Protein AF-0000000066606737 (afdb_homodimer)

Sequence (286 aa):
MADPVAGIAGSAAKSVRPFRSSEAYVEAMKEDLAEWLNALYGLGLPGGGDGFLTGLATGTTLCQHANAVTEAARALAAARPARGVAFQAHSVVPGSFMARDNVATFIGWCRVELGVPEVLMFETEDLVLRKNEKSVVLCLLEVMADPVAGIAGSAAKSVRPFRSSEAYVEAMKEDLAEWLNALYGLGLPGGGDGFLTGLATGTTLCQHANAVTEAARALAAARPARGVAFQAHSVVPGSFMARDNVATFIGWCRVELGVPEVLMFETEDLVLRKNEKSVVLCLLEV

InterPro domains:
  IPR001715 Calponin homology domain [PF00307] (28-141)
  IPR001715 Calponin homology domain [PS50021] (27-143)
  IPR001715 Calponin homology domain [SM00033] (29-143)
  IPR036872 CH domain superfamily [G3DSA:1.10.418.10] (16-143)
  IPR036872 CH domain superfamily [SSF47576] (21-142)

pLDDT: mean 86.58, std 19.39, range [24.89, 98.81]

Secondary structure (DSSP, 8-state):
---TTHHHHHHHTTSS----SHHHHHHHHHHHHHHHHHHHH-----SSTTHHHHHHTTSHHHHHHHHHHHHHHHHHHHTS---------SSPPTTSHHHHHHHHHHHHHIIIII---GGG---HHHHHS-S-HHHHHHHHHH-/---THHHHHHHHHHSS----SHHHHHHHHHHHHHHHHHHHH-----SSTTHHHHHHTTSHHHHHHHHHHHHHHHHHHHTS---------SSPPTTSHHHHHHHHHHHHHIIIII---GGG---HHHHHS-S-HHHHHHHHHH-

Radius of gyration: 27.84 Å; Cα contacts (8 Å, |Δi|>4): 358; chains: 2; bounding box: 32×72×77 Å

Solvent-accessible surface area (backbone atoms only — not comparable to full-atom values): 15603 Å² total; per-residue (Å²): 131,84,72,67,70,70,58,53,64,54,50,66,64,48,66,58,55,71,65,70,55,77,62,53,45,49,44,52,50,40,29,52,50,20,51,52,50,24,70,74,65,68,68,75,46,40,33,54,82,67,42,36,48,59,63,43,27,28,10,40,62,50,34,50,49,48,33,50,52,16,51,52,39,46,56,57,46,70,64,35,28,85,60,62,70,89,70,67,81,67,93,56,46,67,82,33,71,63,3,51,49,21,36,47,48,36,46,50,40,39,47,70,40,53,55,53,56,74,92,41,53,59,56,65,55,21,49,67,68,56,73,34,56,60,38,45,52,52,31,58,70,71,100,129,84,69,69,68,66,56,55,63,52,55,64,60,53,70,58,54,69,66,64,56,78,58,51,44,48,45,52,51,41,30,51,50,21,52,51,49,25,70,74,64,66,68,74,46,40,34,52,84,67,44,35,50,60,62,41,27,26,9,40,62,52,36,50,48,48,32,51,53,16,51,51,39,46,56,56,46,69,64,35,29,84,60,61,69,88,72,66,79,67,93,56,46,67,82,33,71,63,3,51,48,20,36,47,47,36,49,49,41,39,47,70,39,53,54,53,56,74,91,40,54,58,54,65,55,21,48,67,69,55,73,34,56,62,37,47,53,51,32,56,71,69,100

Nearest PDB structures (foldseek):
  6nf1-assembly1_A  TM=9.476E-01  e=1.010E+00  Homo sapiens
  3ky9-assembly1_A  TM=9.331E-01  e=2.340E+00  Homo sapiens
  6nf1-assembly1_A  TM=9.475E-01  e=9.324E-01  Homo sapiens
  3ky9-assembly1_A  TM=9.329E-01  e=2.186E+00  Homo sapiens

Structure (mmCIF, N/CA/C/O backbone):
data_AF-0000000066606737-model_v1
#
loop_
_entity.id
_entity.type
_entity.pdbx_description
1 polymer 'Growth arrest specific 2 like 1'
#
loop_
_atom_site.group_PDB
_atom_site.id
_atom_site.type_symbol
_atom_site.label_atom_id
_atom_site.label_alt_id
_atom_site.label_comp_id
_atom_site.label_asym_id
_atom_site.label_entity_id
_atom_site.label_seq_id
_atom_site.pdbx_PDB_ins_code
_atom_site.Cartn_x
_atom_site.Cartn_y
_atom_site.Cartn_z
_atom_site.occupancy
_atom_site.B_iso_or_equiv
_atom_site.auth_seq_id
_atom_site.auth_comp_id
_atom_site.auth_asym_id
_atom_site.auth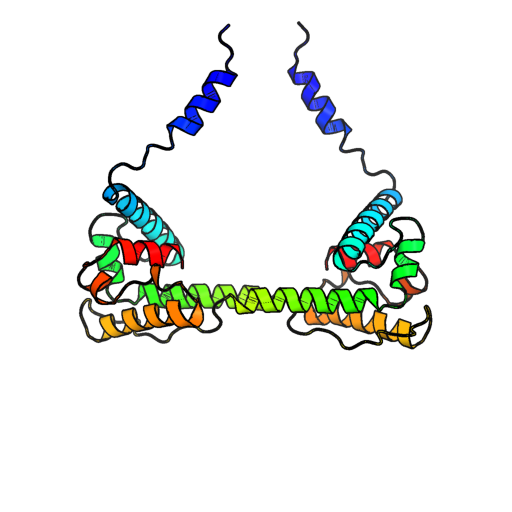_atom_id
_atom_site.pdbx_PDB_model_num
ATOM 1 N N . MET A 1 1 ? 8.984 -27.016 45.094 1 24.89 1 MET A N 1
ATOM 2 C CA . MET A 1 1 ? 8.008 -26.797 44.031 1 24.89 1 MET A CA 1
ATOM 3 C C . MET A 1 1 ? 8.68 -26.266 42.781 1 24.89 1 MET A C 1
ATOM 5 O O . MET A 1 1 ? 9.375 -25.25 42.812 1 24.89 1 MET A O 1
ATOM 9 N N . ALA A 1 2 ? 8.961 -27.219 41.781 1 39.66 2 ALA A N 1
ATOM 10 C CA . ALA A 1 2 ? 9.773 -27.047 40.562 1 39.66 2 ALA A CA 1
ATOM 11 C C . ALA A 1 2 ? 9.32 -25.844 39.75 1 39.66 2 ALA A C 1
ATOM 13 O O . ALA A 1 2 ? 8.141 -25.484 39.781 1 39.66 2 ALA A O 1
ATOM 14 N N . ASP A 1 3 ? 10.219 -24.812 39.625 1 37.84 3 ASP A N 1
ATOM 15 C CA . ASP A 1 3 ? 10.023 -23.531 38.969 1 37.84 3 ASP A CA 1
ATOM 16 C C . ASP A 1 3 ? 9.367 -23.719 37.594 1 37.84 3 ASP A C 1
ATOM 18 O O . ASP A 1 3 ? 9.883 -24.453 36.75 1 37.84 3 ASP A O 1
ATOM 22 N N . PRO A 1 4 ? 7.957 -23.453 37.375 1 38.78 4 PRO A N 1
ATOM 23 C CA . PRO A 1 4 ? 7.109 -23.688 36.219 1 38.78 4 PRO A CA 1
ATOM 24 C C . PRO A 1 4 ? 7.617 -22.984 34.969 1 38.78 4 PRO A C 1
ATOM 26 O O . PRO A 1 4 ? 7.164 -23.281 33.844 1 38.78 4 PRO A O 1
ATOM 29 N N . VAL A 1 5 ? 8.273 -21.797 35.156 1 43.41 5 VAL A N 1
ATOM 30 C CA . VAL A 1 5 ? 8.672 -21.016 34 1 43.41 5 VAL A CA 1
ATOM 31 C C . VAL A 1 5 ? 9.641 -21.812 33.125 1 43.41 5 VAL A C 1
ATOM 33 O O . VAL A 1 5 ? 9.797 -21.547 31.938 1 43.41 5 VAL A O 1
ATOM 36 N N . ALA A 1 6 ? 10.516 -22.703 33.719 1 43.66 6 ALA A N 1
ATOM 37 C CA . ALA A 1 6 ? 11.492 -23.484 32.969 1 43.66 6 ALA A CA 1
ATOM 38 C C . ALA A 1 6 ? 10.797 -24.375 31.938 1 43.66 6 ALA A C 1
ATOM 40 O O . ALA A 1 6 ? 11.414 -24.828 30.969 1 43.66 6 ALA A O 1
ATOM 41 N N . GLY A 1 7 ? 9.492 -24.609 32.219 1 32.31 7 GLY A N 1
ATOM 42 C CA . GLY A 1 7 ? 8.805 -25.578 31.375 1 32.31 7 GLY A CA 1
ATOM 43 C C . GLY A 1 7 ? 8.344 -25 30.062 1 32.31 7 GLY A C 1
ATOM 44 O O . GLY A 1 7 ? 8.008 -25.75 29.141 1 32.31 7 GLY A O 1
ATOM 45 N N . ILE A 1 8 ? 8 -23.625 30.047 1 38.62 8 ILE A N 1
ATOM 46 C CA . ILE A 1 8 ? 7.383 -23.078 28.844 1 38.62 8 ILE A CA 1
ATOM 47 C C . ILE A 1 8 ? 8.445 -22.844 27.781 1 38.62 8 ILE A C 1
ATOM 49 O O . ILE A 1 8 ? 8.18 -22.984 26.578 1 38.62 8 ILE A O 1
ATOM 53 N N . ALA A 1 9 ? 9.711 -22.312 28.188 1 37.81 9 ALA A N 1
ATOM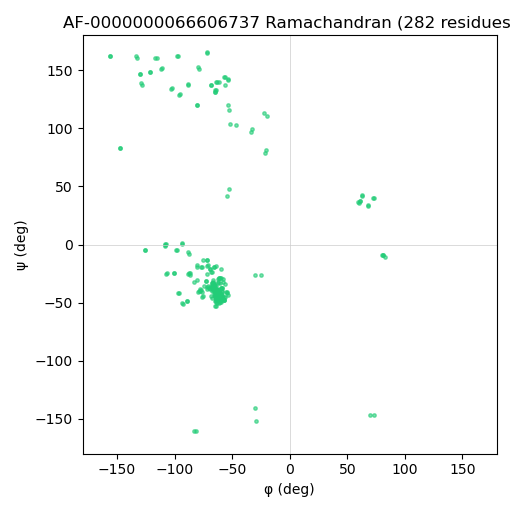 54 C CA . ALA A 1 9 ? 10.742 -22.094 27.172 1 37.81 9 ALA A CA 1
ATOM 55 C C . ALA A 1 9 ? 11.039 -23.391 26.406 1 37.81 9 ALA A C 1
ATOM 57 O O . ALA A 1 9 ? 11.555 -23.344 25.281 1 37.81 9 ALA A O 1
ATOM 58 N N . GLY A 1 10 ? 10.922 -24.484 27.172 1 33.16 10 GLY A N 1
ATOM 59 C CA . GLY A 1 10 ? 11.266 -25.734 26.531 1 33.16 10 GLY A CA 1
ATOM 60 C C . GLY A 1 10 ? 10.305 -26.109 25.406 1 33.16 10 GLY A C 1
ATOM 61 O O . GLY A 1 10 ? 10.625 -26.953 24.578 1 33.16 10 GLY A O 1
ATOM 62 N N . SER A 1 11 ? 8.922 -25.672 25.609 1 34.22 11 SER A N 1
ATOM 63 C CA . SER A 1 11 ? 7.941 -26.125 24.641 1 34.22 11 SER A CA 1
ATOM 64 C C . SER A 1 11 ? 8.047 -25.344 23.328 1 34.22 11 SER A C 1
ATOM 66 O O . SER A 1 11 ? 7.645 -25.828 22.281 1 34.22 11 SER A O 1
ATOM 68 N N . ALA A 1 12 ? 8.266 -23.984 23.484 1 38.78 12 ALA A N 1
ATOM 69 C CA . ALA A 1 12 ? 8.336 -23.266 22.219 1 38.78 12 ALA A CA 1
ATOM 70 C C . ALA A 1 12 ? 9.477 -23.781 21.344 1 38.78 12 ALA A C 1
ATOM 72 O O . ALA A 1 12 ? 9.391 -23.719 20.125 1 38.78 12 ALA A O 1
ATOM 73 N N . ALA A 1 13 ? 10.648 -23.953 22.047 1 38.94 13 ALA A N 1
ATOM 74 C CA . ALA A 1 13 ? 11.812 -24.422 21.297 1 38.94 13 ALA A CA 1
ATOM 75 C C . ALA A 1 13 ? 11.555 -25.797 20.688 1 38.94 13 ALA A C 1
ATOM 77 O O . ALA A 1 13 ? 12.289 -26.25 19.812 1 38.94 13 ALA A O 1
ATOM 78 N N . LYS A 1 14 ? 10.672 -26.5 21.453 1 36.88 14 LYS A N 1
ATOM 79 C CA . LYS A 1 14 ? 10.578 -27.891 21.031 1 36.88 14 LYS A CA 1
ATOM 80 C C . LYS A 1 14 ? 9.938 -28.016 19.656 1 36.88 14 LYS A C 1
ATOM 82 O O . LYS A 1 14 ? 10.164 -28.984 18.938 1 36.88 14 LYS A O 1
ATOM 87 N N . SER A 1 15 ? 8.75 -27.172 19.578 1 38.06 15 SER A N 1
ATOM 88 C CA . SER A 1 15 ? 7.965 -27.688 18.469 1 38.06 15 SER A CA 1
ATOM 89 C C . SER A 1 15 ? 8.57 -27.297 17.125 1 38.06 15 SER A C 1
ATOM 91 O O . SER A 1 15 ? 7.883 -27.266 16.109 1 38.06 15 SER A O 1
ATOM 93 N N . VAL A 1 16 ? 9.547 -26.297 17.219 1 42.47 16 VAL A N 1
ATOM 94 C CA . VAL A 1 16 ? 10.172 -26.203 15.898 1 42.47 16 VAL A CA 1
ATOM 95 C C . VAL A 1 16 ? 10.648 -27.578 15.453 1 42.47 16 VAL A C 1
ATOM 97 O O . VAL A 1 16 ? 11.656 -28.094 15.953 1 42.47 16 VAL A O 1
ATOM 100 N N . ARG A 1 17 ? 9.828 -28.656 15.547 1 39.97 17 ARG A N 1
ATOM 101 C CA . ARG A 1 17 ? 10.352 -29.859 14.922 1 39.97 17 ARG A CA 1
ATOM 102 C C . ARG A 1 17 ? 11.203 -29.516 13.703 1 39.97 17 ARG A C 1
ATOM 104 O O . ARG A 1 17 ? 10.82 -28.688 12.883 1 39.97 17 ARG A O 1
ATOM 111 N N . PRO A 1 18 ? 12.562 -29.484 13.781 1 47.41 18 PRO A N 1
ATOM 112 C CA . PRO A 1 18 ? 13.352 -29.469 12.547 1 47.41 18 PRO A CA 1
ATOM 113 C C . PRO A 1 18 ? 12.578 -30.016 11.344 1 47.41 18 PRO A C 1
ATOM 115 O O . PRO A 1 18 ? 11.945 -31.062 11.445 1 47.41 18 PRO A O 1
ATOM 118 N N . PHE A 1 19 ? 11.719 -29.234 10.766 1 50.12 19 PHE A N 1
ATOM 119 C CA . PHE A 1 19 ? 11.195 -29.922 9.586 1 50.12 19 PHE A CA 1
ATOM 120 C C . PHE A 1 19 ? 12.156 -31 9.117 1 50.12 19 PHE A C 1
ATOM 122 O O . PHE A 1 19 ? 13.375 -30.781 9.07 1 50.12 19 PHE A O 1
ATOM 129 N N . ARG A 1 20 ? 11.797 -32.344 9.211 1 59.78 20 ARG A N 1
ATOM 130 C CA . ARG A 1 20 ? 12.57 -33.438 8.633 1 59.78 20 ARG A CA 1
ATOM 131 C C . ARG A 1 20 ? 13.297 -32.969 7.371 1 59.78 20 ARG A C 1
ATOM 133 O O . ARG A 1 20 ? 13.281 -31.797 7.027 1 59.78 20 ARG A O 1
ATOM 140 N N . SER A 1 21 ? 13.367 -33.938 6.191 1 75.44 21 SER A N 1
ATOM 141 C CA . SER A 1 21 ? 14.039 -33.844 4.902 1 75.44 21 SER A CA 1
ATOM 142 C C . SER A 1 21 ? 13.492 -32.656 4.098 1 75.44 21 SER A C 1
ATOM 144 O O . SER A 1 21 ? 12.414 -32.156 4.395 1 75.44 21 SER A O 1
ATOM 146 N N . SER A 1 22 ? 14.328 -31.953 3.439 1 78.81 22 SER A N 1
ATOM 147 C CA . SER A 1 22 ? 13.93 -30.938 2.457 1 78.81 22 SER A CA 1
ATOM 148 C C . SER A 1 22 ? 12.609 -31.312 1.792 1 78.81 22 SER A C 1
ATOM 150 O O . SER A 1 22 ? 11.766 -30.438 1.551 1 78.81 22 SER A O 1
ATOM 152 N N . GLU A 1 23 ? 12.391 -32.562 1.78 1 84.12 23 GLU A N 1
ATOM 153 C CA . GLU A 1 23 ? 11.18 -33.031 1.127 1 84.12 23 GLU A CA 1
ATOM 154 C C . GLU A 1 23 ? 9.953 -32.844 2.014 1 84.12 23 GLU A C 1
ATOM 156 O O . GLU A 1 23 ? 8.891 -32.438 1.531 1 84.12 23 GLU A O 1
ATOM 161 N N . ALA A 1 24 ? 10.109 -33.094 3.205 1 88 24 ALA A N 1
ATOM 162 C CA . ALA A 1 24 ? 9 -32.906 4.141 1 88 24 ALA A CA 1
ATOM 163 C C . ALA A 1 24 ? 8.609 -31.422 4.242 1 88 24 ALA A C 1
ATOM 165 O O . ALA A 1 24 ? 7.43 -31.094 4.359 1 88 24 ALA A O 1
ATOM 166 N N . TYR A 1 25 ? 9.57 -30.672 4.168 1 88.06 25 TYR A N 1
ATOM 167 C CA . TYR A 1 25 ? 9.352 -29.219 4.223 1 88.06 25 TYR A CA 1
ATOM 168 C C . TYR A 1 25 ? 8.539 -28.75 3.02 1 88.06 25 TYR A C 1
ATOM 170 O O . TYR A 1 25 ? 7.555 -28.031 3.176 1 88.06 25 TYR A O 1
ATOM 178 N N . VAL A 1 26 ? 8.906 -29.203 1.89 1 92.25 26 VAL A N 1
ATOM 179 C CA . VAL A 1 26 ? 8.219 -28.812 0.664 1 92.25 26 VAL A CA 1
ATOM 180 C C . VAL A 1 26 ? 6.785 -29.344 0.69 1 92.25 26 VAL A C 1
ATOM 182 O O . VAL A 1 26 ? 5.852 -28.656 0.293 1 92.25 26 VAL A O 1
ATOM 185 N N . GLU A 1 27 ? 6.637 -30.562 1.214 1 93.38 27 GLU A N 1
ATOM 186 C CA . GLU A 1 27 ? 5.309 -31.156 1.314 1 93.38 27 GLU A CA 1
ATOM 187 C C . GLU A 1 27 ? 4.398 -30.328 2.209 1 93.38 27 GLU A C 1
ATOM 189 O O . GLU A 1 27 ? 3.227 -30.109 1.885 1 93.38 27 GLU A O 1
ATOM 194 N N . ALA A 1 28 ? 4.918 -29.859 3.268 1 93 28 ALA A N 1
ATOM 195 C CA . ALA A 1 28 ? 4.148 -29.016 4.18 1 93 28 ALA A CA 1
ATOM 196 C C . ALA A 1 28 ? 3.768 -27.703 3.516 1 93 28 ALA A C 1
ATOM 198 O O . ALA A 1 28 ? 2.654 -27.203 3.705 1 93 28 ALA A O 1
ATOM 199 N N . MET A 1 29 ? 4.648 -27.172 2.787 1 92.88 29 MET A N 1
ATOM 200 C CA . MET A 1 29 ? 4.395 -25.922 2.086 1 92.88 29 MET A CA 1
ATOM 201 C C . MET A 1 29 ? 3.293 -26.094 1.044 1 92.88 29 MET A C 1
ATOM 203 O O . MET A 1 29 ? 2.451 -25.203 0.872 1 92.88 29 MET A O 1
ATOM 207 N N . LYS A 1 30 ? 3.324 -27.203 0.364 1 94.94 30 LYS A N 1
ATOM 208 C CA . LYS A 1 30 ? 2.271 -27.5 -0.603 1 94.94 30 LYS A CA 1
ATOM 209 C C . LYS A 1 30 ? 0.903 -27.547 0.071 1 94.94 30 LYS A C 1
ATOM 211 O O . LYS A 1 30 ? -0.076 -27.031 -0.468 1 94.94 30 LYS A O 1
ATOM 216 N N . GLU A 1 31 ? 0.865 -28.188 1.177 1 94.56 31 GLU A N 1
ATOM 217 C CA . GLU A 1 31 ? -0.387 -28.297 1.921 1 94.56 31 GLU A CA 1
ATOM 218 C C . GLU A 1 31 ? -0.914 -26.906 2.297 1 94.56 31 GLU A C 1
ATOM 220 O O . GLU A 1 31 ? -2.104 -26.625 2.137 1 94.56 31 GLU A O 1
ATOM 225 N N . ASP A 1 32 ? -0.043 -26.094 2.783 1 93.31 32 ASP A N 1
ATOM 226 C CA . ASP A 1 32 ? -0.42 -24.734 3.16 1 93.31 32 ASP A CA 1
ATOM 227 C C . ASP A 1 32 ? -0.925 -23.953 1.95 1 93.31 32 ASP A C 1
ATOM 229 O O . ASP A 1 32 ? -1.943 -23.266 2.033 1 93.31 32 ASP A O 1
ATOM 233 N N . LEU A 1 33 ? -0.217 -24.047 0.891 1 96.12 33 LEU A N 1
ATOM 234 C CA . LEU A 1 33 ? -0.597 -23.344 -0.327 1 96.12 33 LEU A CA 1
ATOM 235 C C . LEU A 1 33 ? -1.948 -23.828 -0.839 1 96.12 33 LEU A C 1
ATOM 237 O O . LEU A 1 33 ? -2.781 -23.016 -1.263 1 96.12 33 LEU A O 1
ATOM 241 N N . ALA A 1 34 ? -2.086 -25.109 -0.809 1 96.12 34 ALA A N 1
ATOM 242 C CA . ALA A 1 34 ? -3.365 -25.672 -1.24 1 96.12 34 ALA A CA 1
ATOM 243 C C . ALA A 1 34 ? -4.512 -25.141 -0.384 1 96.12 34 ALA A C 1
ATOM 245 O O . ALA A 1 34 ? -5.547 -24.719 -0.91 1 96.12 34 ALA A O 1
ATOM 246 N N . GLU A 1 35 ? -4.348 -25.156 0.86 1 95 35 GLU A N 1
ATOM 247 C CA . GLU A 1 35 ? -5.367 -24.656 1.773 1 95 35 GLU A CA 1
ATOM 248 C C . GLU A 1 35 ? -5.699 -23.188 1.472 1 95 35 GLU A C 1
ATOM 250 O O . GLU A 1 35 ? -6.871 -22.812 1.41 1 95 35 GLU A O 1
ATOM 255 N N . TRP A 1 36 ? -4.691 -22.453 1.316 1 94.12 36 TRP A N 1
ATOM 256 C CA . TRP A 1 36 ? -4.855 -21.016 1.065 1 94.12 36 TRP A CA 1
ATOM 257 C C . TRP A 1 36 ? -5.594 -20.781 -0.249 1 94.12 36 TRP A C 1
ATOM 259 O O . TRP A 1 36 ? -6.586 -20.047 -0.286 1 94.12 36 TRP A O 1
ATOM 269 N N . LEU A 1 37 ? -5.156 -21.406 -1.351 1 95.44 37 LEU A N 1
ATOM 270 C CA . LEU A 1 37 ? -5.758 -21.234 -2.666 1 95.44 37 LEU A CA 1
ATOM 271 C C . LEU A 1 37 ? -7.184 -21.781 -2.691 1 95.44 37 LEU A C 1
ATOM 273 O O . LEU A 1 37 ? -8.07 -21.188 -3.312 1 95.44 37 LEU A O 1
ATOM 277 N N . ASN A 1 38 ? -7.379 -22.859 -1.982 1 96.12 38 ASN A N 1
ATOM 278 C CA . ASN A 1 38 ? -8.727 -23.406 -1.888 1 96.12 38 ASN A CA 1
ATOM 279 C C . ASN A 1 38 ? -9.672 -22.469 -1.147 1 96.12 38 ASN A C 1
ATOM 281 O O . ASN A 1 38 ? -10.836 -22.312 -1.526 1 96.12 38 ASN A O 1
ATOM 285 N N . ALA A 1 39 ? -9.148 -21.875 -0.137 1 94.31 39 ALA A N 1
ATOM 286 C CA . ALA A 1 39 ? -9.961 -20.938 0.623 1 94.31 39 ALA A CA 1
ATOM 287 C C . ALA A 1 39 ? -10.305 -19.703 -0.215 1 94.31 39 ALA A C 1
ATOM 289 O O . ALA A 1 39 ? -11.422 -19.188 -0.138 1 94.31 39 ALA A O 1
ATOM 290 N N . LEU A 1 40 ? -9.398 -19.297 -1.011 1 92.88 40 LEU A N 1
ATOM 291 C CA . LEU A 1 40 ? -9.578 -18.094 -1.799 1 92.88 40 LEU A CA 1
ATOM 292 C C . LEU A 1 40 ? -10.492 -18.344 -2.99 1 92.88 40 LEU A C 1
ATOM 294 O O . LEU A 1 40 ? -11.328 -17.5 -3.334 1 92.88 40 LEU A O 1
ATOM 298 N N . TYR A 1 41 ? -10.312 -19.531 -3.582 1 92.56 41 TYR A N 1
ATOM 299 C CA . TYR A 1 41 ? -10.906 -19.656 -4.906 1 92.56 41 TYR A CA 1
ATOM 300 C C . TYR A 1 41 ? -11.82 -20.875 -4.98 1 92.56 41 TYR A C 1
ATOM 302 O O . TYR A 1 41 ? -12.477 -21.109 -6 1 92.56 41 TYR A O 1
ATOM 310 N N . GLY A 1 42 ? -11.898 -21.656 -3.975 1 91.62 42 GLY A N 1
ATOM 311 C CA . GLY A 1 42 ? -12.773 -22.828 -3.967 1 91.62 42 GLY A CA 1
ATOM 312 C C . GLY A 1 42 ? -12.398 -23.859 -5.023 1 91.62 42 GLY A C 1
ATOM 313 O O . GLY A 1 42 ? -13.273 -24.375 -5.727 1 91.62 42 GLY A O 1
ATOM 314 N N . LEU A 1 43 ? -11.164 -24.141 -5.207 1 87.69 43 LEU A N 1
ATOM 315 C CA . LEU A 1 43 ? -10.641 -24.938 -6.309 1 87.69 43 LEU A CA 1
ATOM 316 C C . LEU A 1 43 ? -10.641 -26.422 -5.953 1 87.69 43 LEU A C 1
ATOM 318 O O . LEU A 1 43 ? -10.648 -27.281 -6.844 1 87.69 43 LEU A O 1
ATOM 322 N N . GLY A 1 44 ? -10.586 -26.75 -4.676 1 90.44 44 GLY A N 1
ATOM 323 C CA . GLY A 1 44 ? -10.461 -28.141 -4.254 1 90.44 44 GLY A CA 1
ATOM 324 C C . GLY A 1 44 ? -9.117 -28.75 -4.602 1 90.44 44 GLY A C 1
ATOM 325 O O . GLY A 1 44 ? -9.047 -29.906 -5.004 1 90.44 44 GLY A O 1
ATOM 326 N N . LEU A 1 45 ? -8.016 -28 -4.582 1 91.06 45 LEU A N 1
ATOM 327 C CA . LEU A 1 45 ? -6.672 -28.5 -4.828 1 91.06 45 LEU A CA 1
ATOM 328 C C . LEU A 1 45 ? -6.254 -29.484 -3.74 1 91.06 45 LEU A C 1
ATOM 330 O O . LEU A 1 45 ? -6.449 -29.219 -2.551 1 91.06 45 LEU A O 1
ATOM 334 N N . PRO A 1 46 ? -5.73 -30.547 -4.215 1 88.56 46 PRO A N 1
ATOM 335 C CA . PRO A 1 46 ? -5.184 -31.453 -3.203 1 88.56 46 PRO A CA 1
ATOM 336 C C . PRO A 1 46 ? -3.955 -30.891 -2.5 1 88.56 46 PRO A C 1
ATOM 338 O O . PRO A 1 46 ? -3.16 -30.172 -3.119 1 88.56 46 PRO A O 1
ATOM 341 N N . GLY A 1 47 ? -3.723 -30.969 -1.127 1 79.75 47 GLY A N 1
ATOM 342 C CA . GLY A 1 47 ? -2.643 -30.391 -0.343 1 79.75 47 GLY A CA 1
ATOM 343 C C . GLY A 1 47 ? -1.359 -31.203 -0.405 1 79.75 47 GLY A C 1
ATOM 344 O O . GLY A 1 47 ? -0.275 -30.672 -0.154 1 79.75 47 GLY A O 1
ATOM 345 N N . GLY A 1 48 ? -1.493 -32.5 -0.812 1 76.38 48 GLY A N 1
ATOM 346 C CA . GLY A 1 48 ? -0.301 -33.344 -0.719 1 76.38 48 GLY A CA 1
ATOM 347 C C . GLY A 1 48 ? -0.036 -34.156 -1.975 1 76.38 48 GLY A C 1
ATOM 348 O O . GLY A 1 48 ? -0.85 -34.156 -2.9 1 76.38 48 GLY A O 1
ATOM 349 N N . GLY A 1 49 ? 1.278 -34.562 -2 1 84.19 49 GLY A N 1
ATOM 350 C CA . GLY A 1 49 ? 1.69 -35.438 -3.107 1 84.19 49 GLY A CA 1
ATOM 351 C C . GLY A 1 49 ? 1.782 -34.688 -4.426 1 84.19 49 GLY A C 1
ATOM 352 O O . GLY A 1 49 ? 2.17 -33.5 -4.461 1 84.19 49 GLY A O 1
ATOM 353 N N . ASP A 1 50 ? 1.479 -35.344 -5.52 1 87.38 50 ASP A N 1
ATOM 354 C CA . ASP A 1 50 ? 1.59 -34.781 -6.859 1 87.38 50 ASP A CA 1
ATOM 355 C C . ASP A 1 50 ? 0.31 -34.062 -7.254 1 87.38 50 ASP A C 1
ATOM 357 O O . ASP A 1 50 ? 0.257 -33.406 -8.305 1 87.38 50 ASP A O 1
ATOM 361 N N . GLY A 1 51 ? -0.659 -34.188 -6.402 1 92.25 51 GLY A N 1
ATOM 362 C CA . GLY A 1 51 ? -1.964 -33.656 -6.742 1 92.25 51 GLY A CA 1
ATOM 363 C C . GLY A 1 51 ? -1.979 -32.125 -6.809 1 92.25 51 GLY A C 1
ATOM 364 O O . GLY A 1 51 ? -2.715 -31.547 -7.605 1 92.25 51 GLY A O 1
ATOM 365 N N . PHE A 1 52 ? -1.141 -31.578 -5.93 1 95.56 52 PHE A N 1
ATOM 366 C CA . PHE A 1 52 ? -1.123 -30.109 -5.867 1 95.56 52 PHE A CA 1
ATOM 367 C C . PHE A 1 52 ? -0.62 -29.531 -7.18 1 95.56 52 PHE A C 1
ATOM 369 O O . PHE A 1 52 ? -1.304 -28.703 -7.805 1 95.56 52 PHE A O 1
ATOM 376 N N . LEU A 1 53 ? 0.539 -29.953 -7.68 1 95.31 53 LEU A N 1
ATOM 377 C CA . LEU A 1 53 ? 1.112 -29.422 -8.914 1 95.31 53 LEU A CA 1
ATOM 378 C C . LEU A 1 53 ? 0.25 -29.781 -10.117 1 95.31 53 LEU A C 1
ATOM 380 O O . LEU A 1 53 ? 0.104 -28.984 -11.047 1 95.31 53 LEU A O 1
ATOM 384 N N . THR A 1 54 ? -0.31 -31.047 -10.078 1 93.75 54 THR A N 1
ATOM 385 C CA . THR A 1 54 ? -1.198 -31.469 -11.156 1 93.75 54 THR A CA 1
ATOM 386 C C . THR A 1 54 ? -2.391 -30.531 -11.273 1 93.75 54 THR A C 1
ATOM 388 O O . THR A 1 54 ? -2.811 -30.172 -12.383 1 93.75 54 THR A O 1
ATOM 391 N N . GLY A 1 55 ? -2.838 -30.109 -10.141 1 93.81 55 GLY A N 1
ATOM 392 C CA . GLY A 1 55 ? -3.979 -29.203 -10.125 1 93.81 55 GLY A CA 1
ATOM 393 C C . GLY A 1 55 ? -3.654 -27.828 -10.664 1 93.81 55 GLY A C 1
ATOM 394 O O . GLY A 1 55 ? -4.547 -27.094 -11.094 1 93.81 55 GLY A O 1
ATOM 395 N N . LEU A 1 56 ? -2.379 -27.469 -10.672 1 96.25 56 LEU A N 1
ATOM 396 C CA . LEU A 1 56 ? -1.955 -26.141 -11.109 1 96.25 56 LEU A CA 1
ATOM 397 C C . LEU A 1 56 ? -1.463 -26.172 -12.555 1 96.25 56 LEU A C 1
ATOM 399 O O . LEU A 1 56 ? -1.185 -25.125 -13.148 1 96.25 56 LEU A O 1
ATOM 403 N N . ALA A 1 57 ? -1.403 -27.375 -13.141 1 95.69 57 ALA A N 1
ATOM 404 C CA . ALA A 1 57 ? -0.662 -27.609 -14.375 1 95.69 57 ALA A CA 1
ATOM 405 C C . ALA A 1 57 ? -1.375 -26.969 -15.562 1 95.69 57 ALA A C 1
ATOM 407 O O . ALA A 1 57 ? -0.774 -26.766 -16.625 1 95.69 57 ALA A O 1
ATOM 408 N N . THR A 1 58 ? -2.648 -26.656 -15.406 1 96.19 58 THR A N 1
ATOM 409 C CA . THR A 1 58 ? -3.348 -25.984 -16.5 1 96.19 58 THR A CA 1
ATOM 410 C C . THR A 1 58 ? -2.959 -24.5 -16.547 1 96.19 58 THR A C 1
ATOM 412 O O . THR A 1 58 ? -3.211 -23.828 -17.547 1 96.19 58 THR A O 1
ATOM 415 N N . GLY A 1 59 ? -2.41 -23.984 -15.391 1 97.62 59 GLY A N 1
ATOM 416 C CA . GLY A 1 59 ? -2.025 -22.578 -15.305 1 97.62 59 GLY A CA 1
ATOM 417 C C . GLY A 1 59 ? -3.193 -21.656 -15.023 1 97.62 59 GLY A C 1
ATOM 418 O O . GLY A 1 59 ? -3 -20.469 -14.758 1 97.62 59 GLY A O 1
ATOM 419 N N . THR A 1 60 ? -4.387 -22.188 -15.078 1 96.81 60 THR A N 1
ATOM 420 C CA . THR A 1 60 ? -5.574 -21.359 -14.914 1 96.81 60 THR A CA 1
ATOM 421 C C . THR A 1 60 ? -5.617 -20.75 -13.516 1 96.81 60 THR A C 1
ATOM 423 O O . THR A 1 60 ? -5.812 -19.547 -13.367 1 96.81 60 THR A O 1
ATOM 426 N N . THR A 1 61 ? -5.398 -21.578 -12.516 1 96.19 61 THR A N 1
ATOM 427 C CA . THR A 1 61 ? -5.414 -21.109 -11.141 1 96.19 61 THR A CA 1
ATOM 428 C C . THR A 1 61 ? -4.305 -20.078 -10.906 1 96.19 61 THR A C 1
ATOM 430 O O . THR A 1 61 ? -4.5 -19.094 -10.195 1 96.19 61 THR A O 1
ATOM 433 N N . LEU A 1 62 ? -3.201 -20.281 -11.453 1 98 62 LEU A N 1
ATOM 434 C CA . LEU A 1 62 ? -2.074 -19.359 -11.32 1 98 62 LEU A CA 1
ATOM 435 C C . LEU A 1 62 ? -2.43 -17.984 -11.867 1 98 62 LEU A C 1
ATOM 437 O O . LEU A 1 62 ? -2.205 -16.969 -11.195 1 98 62 LEU A O 1
ATOM 441 N N . CYS A 1 63 ? -2.969 -17.984 -13.047 1 98.25 63 CYS A N 1
ATOM 442 C CA . CYS A 1 63 ? -3.34 -16.734 -13.672 1 98.25 63 CYS A CA 1
ATOM 443 C C . CYS A 1 63 ? -4.477 -16.047 -12.914 1 98.25 63 CYS A C 1
ATOM 445 O O . CYS A 1 63 ? -4.488 -14.828 -12.766 1 98.25 63 CYS A O 1
ATOM 447 N N . GLN A 1 64 ? -5.371 -16.859 -12.422 1 97.12 64 GLN A N 1
ATOM 448 C CA . GLN A 1 64 ? -6.422 -16.312 -11.57 1 97.12 64 GLN A CA 1
ATOM 449 C C . GLN A 1 64 ? -5.836 -15.648 -10.336 1 97.12 64 GLN A C 1
ATOM 451 O O . GLN A 1 64 ? -6.273 -14.57 -9.938 1 97.12 64 GLN A O 1
ATOM 456 N N . HIS A 1 65 ? -4.922 -16.312 -9.766 1 97.5 65 HIS A N 1
ATOM 457 C CA . HIS A 1 65 ? -4.27 -15.773 -8.57 1 97.5 65 HIS A CA 1
ATOM 458 C C . HIS A 1 65 ? -3.523 -14.484 -8.883 1 97.5 65 HIS A C 1
ATOM 460 O O . HIS A 1 65 ? -3.6 -13.516 -8.117 1 97.5 65 HIS A O 1
ATOM 466 N N . ALA A 1 66 ? -2.854 -14.406 -9.984 1 98.19 66 ALA A N 1
ATOM 467 C CA . ALA A 1 66 ? -2.172 -13.188 -10.422 1 98.19 66 ALA A CA 1
ATOM 468 C C . ALA A 1 66 ? -3.146 -12.016 -10.523 1 98.19 66 ALA A C 1
ATOM 470 O O . ALA A 1 66 ? -2.861 -10.922 -10.039 1 98.19 66 ALA A O 1
ATOM 471 N N . ASN A 1 67 ? -4.258 -12.289 -11.102 1 97.94 67 ASN A N 1
ATOM 472 C CA . ASN A 1 67 ? -5.25 -11.234 -11.266 1 97.94 67 ASN A CA 1
ATOM 473 C C . ASN A 1 67 ? -5.848 -10.812 -9.93 1 97.94 67 ASN A C 1
ATOM 475 O O . ASN A 1 67 ? -6.109 -9.625 -9.711 1 97.94 67 ASN A O 1
ATOM 479 N N . ALA A 1 68 ? -6.031 -11.805 -9.086 1 96.62 68 ALA A N 1
ATOM 480 C CA . ALA A 1 68 ? -6.559 -11.492 -7.762 1 96.62 68 ALA A CA 1
ATOM 481 C C . ALA A 1 68 ? -5.582 -10.617 -6.98 1 96.62 68 ALA A C 1
ATOM 483 O O . ALA A 1 68 ? -5.984 -9.641 -6.34 1 96.62 68 ALA A O 1
ATOM 484 N N . VAL A 1 69 ? -4.332 -10.977 -6.98 1 96.38 69 VAL A N 1
ATOM 485 C CA . VAL A 1 69 ? -3.291 -10.211 -6.309 1 96.38 69 VAL A CA 1
ATOM 486 C C . VAL A 1 69 ? -3.232 -8.797 -6.891 1 96.38 69 VAL A C 1
ATOM 488 O O . VAL A 1 69 ? -3.141 -7.816 -6.148 1 96.38 69 VAL A O 1
ATOM 491 N N . THR A 1 70 ? -3.303 -8.688 -8.18 1 96.94 70 THR A N 1
ATOM 492 C CA . THR A 1 70 ? -3.264 -7.398 -8.859 1 96.94 70 THR A CA 1
ATOM 493 C C . THR A 1 70 ? -4.445 -6.527 -8.445 1 96.94 70 THR A C 1
ATOM 495 O O . THR A 1 70 ? -4.281 -5.34 -8.172 1 96.94 70 THR A O 1
ATOM 498 N N . GLU A 1 71 ? -5.59 -7.137 -8.383 1 95.94 71 GLU A N 1
ATOM 499 C CA . GLU A 1 71 ? -6.785 -6.398 -7.992 1 95.94 71 GLU A CA 1
ATOM 500 C C . GLU A 1 71 ? -6.688 -5.91 -6.547 1 95.94 71 GLU A C 1
ATOM 502 O O . GLU A 1 71 ? -7.07 -4.781 -6.242 1 95.94 71 GLU A O 1
ATOM 507 N N . ALA A 1 72 ? -6.195 -6.836 -5.773 1 93.62 72 ALA A N 1
ATOM 508 C CA . ALA A 1 72 ? -6.008 -6.449 -4.375 1 93.62 72 ALA A CA 1
ATOM 509 C C . ALA A 1 72 ? -5.027 -5.289 -4.25 1 93.62 72 ALA A C 1
ATOM 511 O O . ALA A 1 72 ? -5.258 -4.352 -3.482 1 93.62 72 ALA A O 1
ATOM 512 N N . ALA A 1 73 ? -3.924 -5.324 -4.965 1 93.31 73 ALA A N 1
ATOM 513 C CA . ALA A 1 73 ? -2.926 -4.258 -4.965 1 93.31 73 ALA A CA 1
ATOM 514 C C . ALA A 1 73 ? -3.525 -2.943 -5.457 1 93.31 73 ALA A C 1
ATOM 516 O O . ALA A 1 73 ? -3.248 -1.879 -4.898 1 93.31 73 ALA A O 1
ATOM 517 N N . ARG A 1 74 ? -4.297 -3.016 -6.445 1 91.62 74 ARG A N 1
ATOM 518 C CA . ARG A 1 74 ? -4.945 -1.828 -6.992 1 91.62 74 ARG A CA 1
ATOM 519 C C . ARG A 1 74 ? -5.879 -1.193 -5.969 1 91.62 74 ARG A C 1
ATOM 521 O O . ARG A 1 74 ? -5.93 0.032 -5.844 1 91.62 74 ARG A O 1
ATOM 528 N N . ALA A 1 75 ? -6.598 -2.014 -5.293 1 91.25 75 ALA A N 1
ATOM 529 C CA . ALA A 1 75 ? -7.52 -1.508 -4.281 1 91.25 75 ALA A CA 1
ATOM 530 C C . ALA A 1 75 ? -6.766 -0.794 -3.162 1 91.25 75 ALA A C 1
ATOM 532 O O . ALA A 1 75 ? -7.188 0.267 -2.697 1 91.25 75 ALA A O 1
ATOM 533 N N . LEU A 1 76 ? -5.676 -1.379 -2.791 1 88.44 76 LEU A N 1
ATOM 534 C CA . LEU A 1 76 ? -4.84 -0.77 -1.759 1 88.44 76 LEU A CA 1
ATOM 535 C C . LEU A 1 76 ? -4.277 0.565 -2.234 1 88.44 76 LEU A C 1
ATOM 537 O O . LEU A 1 76 ? -4.25 1.537 -1.477 1 88.44 76 LEU A O 1
ATOM 541 N N . ALA A 1 77 ? -3.867 0.611 -3.445 1 87.38 77 ALA A N 1
ATOM 542 C CA . ALA A 1 77 ? -3.291 1.823 -4.023 1 87.38 77 ALA A CA 1
ATOM 543 C C . ALA A 1 77 ? -4.344 2.922 -4.152 1 87.38 77 ALA A C 1
ATOM 545 O O . ALA A 1 77 ? -4.043 4.102 -3.967 1 87.38 77 ALA A O 1
ATOM 546 N N . ALA A 1 78 ? -5.531 2.547 -4.445 1 86.19 78 ALA A N 1
ATOM 547 C CA . ALA A 1 78 ? -6.609 3.514 -4.637 1 86.19 78 ALA A CA 1
ATOM 548 C C . ALA A 1 78 ? -6.922 4.246 -3.336 1 86.19 78 ALA A C 1
ATOM 550 O O . ALA A 1 78 ? -7.438 5.367 -3.355 1 86.19 78 ALA A O 1
ATOM 551 N N . ALA A 1 79 ? -6.516 3.686 -2.266 1 85.19 79 ALA A N 1
ATOM 552 C CA . ALA A 1 79 ? -6.816 4.262 -0.956 1 85.19 79 ALA A CA 1
ATOM 553 C C . ALA A 1 79 ? -5.688 5.168 -0.483 1 85.19 79 ALA A C 1
ATOM 555 O O . ALA A 1 79 ? -5.754 5.742 0.608 1 85.19 79 ALA A O 1
ATOM 556 N N . ARG A 1 80 ? -4.676 5.305 -1.324 1 90.69 80 ARG A N 1
ATOM 557 C CA . ARG A 1 80 ? -3.5 6.098 -0.977 1 90.69 80 ARG A CA 1
ATOM 558 C C . ARG A 1 80 ? -3.422 7.363 -1.825 1 90.69 80 ARG A C 1
ATOM 560 O O . ARG A 1 80 ? -3.975 7.414 -2.926 1 90.69 80 ARG A O 1
ATOM 567 N N . PRO A 1 81 ? -2.844 8.406 -1.298 1 94.12 81 PRO A N 1
ATOM 568 C CA . PRO A 1 81 ? -2.715 9.617 -2.119 1 94.12 81 PRO A CA 1
ATOM 569 C C . PRO A 1 81 ? -1.845 9.398 -3.355 1 94.12 81 PRO A C 1
ATOM 571 O O . PRO A 1 81 ? -0.829 8.703 -3.285 1 94.12 81 PRO A O 1
ATOM 574 N N . ALA A 1 82 ? -2.24 9.969 -4.508 1 90.12 82 ALA A N 1
ATOM 575 C CA . ALA A 1 82 ? -1.54 9.797 -5.777 1 90.12 82 ALA A CA 1
ATOM 576 C C . ALA A 1 82 ? -0.789 11.062 -6.168 1 90.12 82 ALA A C 1
ATOM 578 O O . ALA A 1 82 ? 0.212 11 -6.887 1 90.12 82 ALA A O 1
ATOM 579 N N . ARG A 1 83 ? -1.268 12.172 -5.652 1 94.81 83 ARG A N 1
ATOM 580 C CA . ARG A 1 83 ? -0.671 13.445 -6.047 1 94.81 83 ARG A CA 1
ATOM 581 C C . ARG A 1 83 ? -0.315 14.281 -4.824 1 94.81 83 ARG A C 1
ATOM 583 O O . ARG A 1 83 ? -1.075 14.336 -3.855 1 94.81 83 ARG A O 1
ATOM 590 N N . GLY A 1 84 ? 0.861 14.891 -4.969 1 97.38 84 GLY A N 1
ATOM 591 C CA . GLY A 1 84 ? 1.249 15.859 -3.957 1 97.38 84 GLY A CA 1
ATOM 592 C C . GLY A 1 84 ? 0.661 17.234 -4.195 1 97.38 84 GLY A C 1
ATOM 593 O O . GLY A 1 84 ? -0.386 17.375 -4.832 1 97.38 84 GLY A O 1
ATOM 594 N N . VAL A 1 85 ? 1.297 18.25 -3.564 1 98.44 85 VAL A N 1
ATOM 595 C CA . VAL A 1 85 ? 0.783 19.609 -3.688 1 98.44 85 VAL A CA 1
ATOM 596 C C . VAL A 1 85 ? 1.918 20.562 -4.07 1 98.44 85 VAL A C 1
ATOM 598 O O . VAL A 1 85 ? 3.074 20.328 -3.707 1 98.44 85 VAL A O 1
ATOM 601 N N . ALA A 1 86 ? 1.502 21.578 -4.859 1 97.88 86 ALA A N 1
ATOM 602 C CA . ALA A 1 86 ? 2.365 22.75 -5.027 1 97.88 86 ALA A CA 1
ATOM 603 C C . ALA A 1 86 ? 2.094 23.797 -3.947 1 97.88 86 ALA A C 1
ATOM 605 O O . ALA A 1 86 ? 0.94 24.031 -3.58 1 97.88 86 ALA A O 1
ATOM 606 N N . PHE A 1 87 ? 3.24 24.406 -3.402 1 98.06 87 PHE A N 1
ATOM 607 C CA . PHE A 1 87 ? 3.053 25.375 -2.318 1 98.06 87 PHE A CA 1
ATOM 608 C C . PHE A 1 87 ? 4.223 26.344 -2.246 1 98.06 87 PHE A C 1
ATOM 610 O O . PHE A 1 87 ? 5.242 26.141 -2.914 1 98.06 87 PHE A O 1
ATOM 617 N N . GLN A 1 88 ? 3.912 27.422 -1.549 1 96.5 88 GLN A N 1
ATOM 618 C CA . GLN A 1 88 ? 4.988 28.375 -1.294 1 96.5 88 GLN A CA 1
ATOM 619 C C . GLN A 1 88 ? 5.859 27.906 -0.127 1 96.5 88 GLN A C 1
ATOM 621 O O . GLN A 1 88 ? 5.406 27.875 1.018 1 96.5 88 GLN A O 1
ATOM 626 N N . ALA A 1 89 ? 7.168 27.703 -0.448 1 92.88 89 ALA A N 1
ATOM 627 C CA . ALA A 1 89 ? 8.039 27.062 0.537 1 92.88 89 ALA A CA 1
ATOM 628 C C . ALA A 1 89 ? 8.891 28.094 1.268 1 92.88 89 ALA A C 1
ATOM 630 O O . ALA A 1 89 ? 9.305 27.875 2.41 1 92.88 89 ALA A O 1
ATOM 631 N N . HIS A 1 90 ? 9.109 29.188 0.666 1 92.38 90 HIS A N 1
ATOM 632 C CA . HIS A 1 90 ? 10.062 30.125 1.228 1 92.38 90 HIS A CA 1
ATOM 633 C C . HIS A 1 90 ? 9.406 31.484 1.507 1 92.38 90 HIS A C 1
ATOM 635 O O . HIS A 1 90 ? 8.516 31.906 0.77 1 92.38 90 HIS A O 1
ATOM 641 N N . SER A 1 91 ? 9.922 32.094 2.51 1 91.06 91 SER A N 1
ATOM 642 C CA . SER A 1 91 ? 9.586 33.469 2.828 1 91.06 91 SER A CA 1
ATOM 643 C C . SER A 1 91 ? 8.086 33.625 3.08 1 91.06 91 SER A C 1
ATOM 645 O O . SER A 1 91 ? 7.484 34.625 2.65 1 91.06 91 SER A O 1
ATOM 647 N N . VAL A 1 92 ? 7.531 32.594 3.695 1 95.06 92 VAL A N 1
ATOM 648 C CA . VAL A 1 92 ? 6.113 32.688 4.027 1 95.06 92 VAL A CA 1
ATOM 649 C C . VAL A 1 92 ? 5.953 33.156 5.469 1 95.06 92 VAL A C 1
ATOM 651 O O . VAL A 1 92 ? 6.562 32.625 6.383 1 95.06 92 VAL A O 1
ATOM 654 N N . VAL A 1 93 ? 5.137 34.188 5.621 1 93.44 93 VAL A N 1
ATOM 655 C CA . VAL A 1 93 ? 4.895 34.75 6.938 1 93.44 93 VAL A CA 1
ATOM 656 C C . VAL A 1 93 ? 3.539 34.281 7.469 1 93.44 93 VAL A C 1
ATOM 658 O O . VAL A 1 93 ? 2.545 34.312 6.742 1 93.44 93 VAL A O 1
ATOM 661 N N . PRO A 1 94 ? 3.551 33.875 8.727 1 90.56 94 PRO A N 1
ATOM 662 C CA . PRO A 1 94 ? 2.254 33.469 9.273 1 90.56 94 PRO A CA 1
ATOM 663 C C . PRO A 1 94 ? 1.183 34.562 9.102 1 90.56 94 PRO A C 1
ATOM 665 O O . PRO A 1 94 ? 1.46 35.75 9.273 1 90.56 94 PRO A O 1
ATOM 668 N N . GLY A 1 95 ? -0.009 34.094 8.82 1 90.81 95 GLY A N 1
ATOM 669 C CA . GLY A 1 95 ? -1.129 35 8.648 1 90.81 95 GLY A CA 1
ATOM 670 C C . GLY A 1 95 ? -1.178 35.656 7.277 1 90.81 95 GLY A C 1
ATOM 671 O O . GLY A 1 95 ? -2.143 36.344 6.941 1 90.81 95 GLY A O 1
ATOM 672 N N . SER A 1 96 ? -0.13 35.5 6.453 1 95.38 96 SER A N 1
ATOM 673 C CA . SER A 1 96 ? -0.105 36.062 5.109 1 95.38 96 SER A CA 1
ATOM 674 C C . SER A 1 96 ? -1.046 35.312 4.172 1 95.38 96 SER A C 1
ATOM 676 O O . SER A 1 96 ? -1.545 34.25 4.512 1 95.38 96 SER A O 1
ATOM 678 N N . PHE A 1 97 ? -1.292 35.938 3.076 1 95.44 97 PHE A N 1
ATOM 679 C CA . PHE A 1 97 ? -2.102 35.312 2.049 1 95.44 97 PHE A CA 1
ATOM 680 C C . PHE A 1 97 ? -1.456 34 1.587 1 95.44 97 PHE A C 1
ATOM 682 O O . PHE A 1 97 ? -2.145 33 1.387 1 95.44 97 PHE A O 1
ATOM 689 N N . MET A 1 98 ? -0.14 34.031 1.527 1 96.69 98 MET A N 1
ATOM 690 C CA . MET A 1 98 ? 0.584 32.844 1.108 1 96.69 98 MET A CA 1
ATOM 691 C C . MET A 1 98 ? 0.443 31.734 2.143 1 96.69 98 MET A C 1
ATOM 693 O O . MET A 1 98 ? 0.296 30.562 1.786 1 96.69 98 MET A O 1
ATOM 697 N N . ALA A 1 99 ? 0.499 32.125 3.326 1 97.44 99 ALA A N 1
ATOM 698 C CA . ALA A 1 99 ? 0.323 31.156 4.402 1 97.44 99 ALA A CA 1
ATOM 699 C C . ALA A 1 99 ? -1.067 30.531 4.355 1 97.44 99 ALA A C 1
ATOM 701 O O . ALA A 1 99 ? -1.207 29.312 4.441 1 97.44 99 ALA A O 1
ATOM 702 N N . ARG A 1 100 ? -2.043 31.406 4.188 1 96.81 100 ARG A N 1
ATOM 703 C CA . ARG A 1 100 ? -3.418 30.922 4.113 1 96.81 100 ARG A CA 1
ATOM 704 C C . ARG A 1 100 ? -3.617 30.016 2.904 1 96.81 100 ARG A C 1
ATOM 706 O O . ARG A 1 100 ? -4.336 29.016 2.982 1 96.81 100 ARG A O 1
ATOM 713 N N . ASP A 1 101 ? -2.998 30.375 1.86 1 97.88 101 ASP A N 1
ATOM 714 C CA . ASP A 1 101 ? -3.068 29.562 0.65 1 97.88 101 ASP A CA 1
ATOM 715 C C . ASP A 1 101 ? -2.422 28.203 0.867 1 97.88 101 ASP A C 1
ATOM 717 O O . ASP A 1 101 ? -2.965 27.172 0.444 1 97.88 101 ASP A O 1
ATOM 721 N N . ASN A 1 102 ? -1.267 28.125 1.491 1 98.56 102 ASN A N 1
ATOM 722 C CA . ASN A 1 102 ? -0.624 26.859 1.833 1 98.56 102 ASN A CA 1
ATOM 723 C C . ASN A 1 102 ? -1.533 25.984 2.686 1 98.56 102 ASN A C 1
ATOM 725 O O . ASN A 1 102 ? -1.693 24.797 2.408 1 98.56 102 ASN A O 1
ATOM 729 N N . VAL A 1 103 ? -2.1 26.562 3.699 1 98.38 103 VAL A N 1
ATOM 730 C CA . VAL A 1 103 ? -2.967 25.812 4.605 1 98.38 103 VAL A CA 1
ATOM 731 C C . VAL A 1 103 ? -4.172 25.266 3.838 1 98.38 103 VAL A C 1
ATOM 733 O O . VAL A 1 103 ? -4.527 24.094 3.977 1 98.38 103 VAL A O 1
ATOM 736 N N . ALA A 1 104 ? -4.746 26.094 2.998 1 98.25 104 ALA A N 1
ATOM 737 C CA . ALA A 1 104 ? -5.883 25.688 2.18 1 98.25 104 ALA A CA 1
ATOM 738 C C . ALA A 1 104 ? -5.492 24.547 1.235 1 98.25 104 ALA A C 1
ATOM 740 O O . ALA A 1 104 ? -6.27 23.609 1.025 1 98.25 104 ALA A O 1
ATOM 741 N N . THR A 1 105 ? -4.363 24.641 0.716 1 98.56 105 THR A N 1
ATOM 742 C CA . THR A 1 105 ? -3.838 23.609 -0.17 1 98.56 105 THR A CA 1
ATOM 743 C C . THR A 1 105 ? -3.754 22.266 0.553 1 98.56 105 THR A C 1
ATOM 745 O O . THR A 1 105 ? -4.191 21.234 0.025 1 98.56 105 THR A O 1
ATOM 748 N N . PHE A 1 106 ? -3.234 22.297 1.769 1 98.81 106 PHE A N 1
ATOM 749 C CA . PHE A 1 106 ? -3.119 21.078 2.562 1 98.81 106 PHE A CA 1
ATOM 750 C C . PHE A 1 106 ? -4.496 20.5 2.871 1 98.81 106 PHE A C 1
ATOM 752 O O . PHE A 1 106 ? -4.715 19.297 2.734 1 98.81 106 PHE A O 1
ATOM 759 N N . ILE A 1 107 ? -5.348 21.328 3.234 1 98.81 107 ILE A N 1
ATOM 760 C CA . ILE A 1 107 ? -6.699 20.906 3.564 1 98.81 107 ILE A CA 1
ATOM 761 C C . ILE A 1 107 ? -7.352 20.266 2.338 1 98.81 107 ILE A C 1
ATOM 763 O O . ILE A 1 107 ? -7.988 19.219 2.439 1 98.81 107 ILE A O 1
ATOM 767 N N . GLY A 1 108 ? -7.191 20.891 1.214 1 98.31 108 GLY A N 1
ATOM 768 C CA . GLY A 1 108 ? -7.691 20.312 -0.023 1 98.31 108 GLY A CA 1
ATOM 769 C C . GLY A 1 108 ? -7.102 18.938 -0.322 1 98.31 108 GLY A C 1
ATOM 770 O O . GLY A 1 108 ? -7.82 18.031 -0.733 1 98.31 108 GLY A O 1
ATOM 771 N N . TRP A 1 109 ? -5.855 18.797 -0.073 1 98.56 109 TRP A N 1
ATOM 772 C CA . TRP A 1 109 ? -5.172 17.531 -0.287 1 98.56 109 TRP A CA 1
ATOM 773 C C . TRP A 1 109 ? -5.738 16.438 0.63 1 98.56 109 TRP A C 1
ATOM 775 O O . TRP A 1 109 ? -6 15.32 0.189 1 98.56 109 TRP A O 1
ATOM 785 N N . CYS A 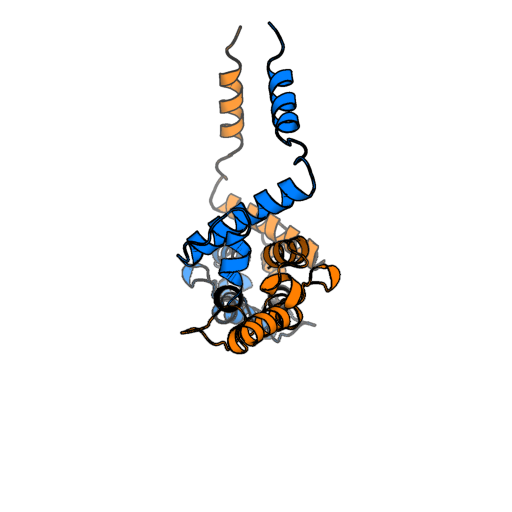1 110 ? -5.895 16.828 1.918 1 98.19 110 CYS A N 1
ATOM 786 C CA . CYS A 1 110 ? -6.477 15.883 2.871 1 98.19 110 CYS A CA 1
ATOM 787 C C . CYS A 1 110 ? -7.828 15.375 2.379 1 98.19 110 CYS A C 1
ATOM 789 O O . CYS A 1 110 ? -8.109 14.18 2.461 1 98.19 110 CYS A O 1
ATOM 791 N N . ARG A 1 111 ? -8.586 16.328 1.823 1 96.81 111 ARG A N 1
ATOM 792 C CA . ARG A 1 111 ? -9.953 16.016 1.414 1 96.81 111 ARG A CA 1
ATOM 793 C C . ARG A 1 111 ? -9.969 15.188 0.129 1 96.81 111 ARG A C 1
ATOM 795 O O . ARG A 1 111 ? -10.594 14.125 0.072 1 96.81 111 ARG A O 1
ATOM 802 N N . VAL A 1 112 ? -9.203 15.539 -0.81 1 96.56 112 VAL A N 1
ATOM 803 C CA . VAL A 1 112 ? -9.375 15.016 -2.162 1 96.56 112 VAL A CA 1
ATOM 804 C C . VAL A 1 112 ? -8.43 13.836 -2.383 1 96.56 112 VAL A C 1
ATOM 806 O O . VAL A 1 112 ? -8.82 12.828 -2.971 1 96.56 112 VAL A O 1
ATOM 809 N N . GLU A 1 113 ? -7.25 13.969 -1.916 1 96.12 113 GLU A N 1
ATOM 810 C CA . GLU A 1 113 ? -6.242 12.953 -2.205 1 96.12 113 GLU A CA 1
ATOM 811 C C . GLU A 1 113 ? -6.25 11.852 -1.15 1 96.12 113 GLU A C 1
ATOM 813 O O . GLU A 1 113 ? -6.297 10.664 -1.485 1 96.12 113 GLU A O 1
ATOM 818 N N . LEU A 1 114 ? -6.246 12.25 0.081 1 94.88 114 LEU A N 1
ATOM 819 C CA . LEU A 1 114 ? -6.145 11.266 1.152 1 94.88 114 LEU A CA 1
ATOM 820 C C . LEU A 1 114 ? -7.523 10.734 1.533 1 94.88 114 LEU A C 1
ATOM 822 O O . LEU A 1 114 ? -7.641 9.633 2.076 1 94.88 114 LEU A O 1
ATOM 826 N N . GLY A 1 115 ? -8.539 11.547 1.291 1 95.62 115 GLY A N 1
ATOM 827 C CA . GLY A 1 115 ? -9.898 11.133 1.615 1 95.62 115 GLY A CA 1
ATOM 828 C C . GLY A 1 115 ? -10.18 11.141 3.105 1 95.62 115 GLY A C 1
ATOM 829 O O . GLY A 1 115 ? -10.844 10.242 3.617 1 95.62 115 GLY A O 1
ATOM 830 N N . VAL A 1 116 ? -9.68 12.141 3.811 1 96.62 116 VAL A N 1
ATOM 831 C CA . VAL A 1 116 ? -9.969 12.281 5.234 1 96.62 116 VAL A CA 1
ATOM 832 C C . VAL A 1 116 ? -11.453 12.555 5.438 1 96.62 116 VAL A C 1
ATOM 834 O O . VAL A 1 116 ? -12.031 13.414 4.773 1 96.62 116 VAL A O 1
ATOM 837 N N . PRO A 1 117 ? -12.094 11.844 6.328 1 96.31 117 PRO A N 1
ATOM 838 C CA . PRO A 1 117 ? -13.516 12.102 6.578 1 96.31 117 PRO A CA 1
ATOM 839 C C . PRO A 1 117 ? -13.789 13.547 6.984 1 96.31 117 PRO A C 1
ATOM 841 O O . PRO A 1 117 ? -13.008 14.133 7.738 1 96.31 117 PRO A O 1
ATOM 844 N N . GLU A 1 118 ? -14.891 14.062 6.547 1 97.56 118 GLU A N 1
ATOM 845 C CA . GLU A 1 118 ? -15.242 15.461 6.773 1 97.56 118 GLU A CA 1
ATOM 846 C C . GLU A 1 118 ? -15.328 15.773 8.266 1 97.56 118 GLU A C 1
ATOM 848 O O . GLU A 1 118 ? -14.992 16.875 8.695 1 97.56 118 GLU A O 1
ATOM 853 N N . VAL A 1 119 ? -15.664 14.812 9.094 1 97.19 119 VAL A N 1
ATOM 854 C CA . VAL A 1 119 ? -15.844 15.008 10.531 1 97.19 119 VAL A CA 1
ATOM 855 C C . VAL A 1 119 ? -14.484 15.219 11.195 1 97.19 119 VAL A C 1
ATOM 857 O O . VAL A 1 119 ? -14.406 15.75 12.305 1 97.19 119 VAL A O 1
ATOM 860 N N . LEU A 1 120 ? -13.422 14.914 10.453 1 97.25 120 LEU A N 1
ATOM 861 C CA . LEU A 1 120 ? -12.078 15.047 11.008 1 97.25 120 LEU A CA 1
ATOM 862 C C . LEU A 1 120 ? -11.359 16.234 10.391 1 97.25 120 LEU A C 1
ATOM 864 O O . LEU A 1 120 ? -10.234 16.562 10.773 1 97.25 120 LEU A O 1
ATOM 868 N N . MET A 1 121 ? -12.016 16.938 9.492 1 98.31 121 MET A N 1
ATOM 869 C CA . MET A 1 121 ? -11.375 18.047 8.797 1 98.31 121 MET A CA 1
ATOM 870 C C . MET A 1 121 ? -11.352 19.297 9.664 1 98.31 121 MET A C 1
ATOM 872 O O . MET A 1 121 ? -12.242 19.5 10.492 1 98.31 121 MET A O 1
ATOM 876 N N . PHE A 1 122 ? -10.406 20.141 9.461 1 98.38 122 PHE A N 1
ATOM 877 C CA . PHE A 1 122 ? -10.359 21.469 10.07 1 98.38 122 PHE A CA 1
ATOM 878 C C . PHE A 1 122 ? -10.414 22.562 9.016 1 98.38 122 PHE A C 1
ATOM 880 O O . PHE A 1 122 ? -10.25 22.281 7.824 1 98.38 122 PHE A O 1
ATOM 887 N N . GLU A 1 123 ? -10.773 23.766 9.422 1 97.19 123 GLU A N 1
ATOM 888 C CA . GLU A 1 123 ? -10.766 24.938 8.547 1 97.19 123 GLU A CA 1
ATOM 889 C C . GLU A 1 123 ? -9.492 25.75 8.734 1 97.19 123 GLU A C 1
ATOM 891 O O . GLU A 1 123 ? -8.812 25.641 9.758 1 97.19 123 GLU A O 1
ATOM 896 N N . THR A 1 124 ? -9.234 26.578 7.758 1 96.94 124 THR A N 1
ATOM 897 C CA . THR A 1 124 ? -8.031 27.406 7.789 1 96.94 124 THR A CA 1
ATOM 898 C C . THR A 1 124 ? -7.957 28.203 9.086 1 96.94 124 THR A C 1
ATOM 900 O O . THR A 1 124 ? -6.906 28.25 9.734 1 96.94 124 THR A O 1
ATOM 903 N N . GLU A 1 125 ? -9.094 28.812 9.57 1 96 125 GLU A N 1
ATOM 904 C CA . GLU A 1 125 ? -9.102 29.656 10.758 1 96 125 GLU A CA 1
ATOM 905 C C . GLU A 1 125 ? -8.828 28.844 12.016 1 96 125 GLU A C 1
ATOM 907 O O . GLU A 1 125 ? -8.344 29.391 13.016 1 96 125 GLU A O 1
ATOM 912 N N . ASP A 1 126 ? -9.102 27.547 11.945 1 96.94 126 ASP A N 1
ATOM 913 C CA . ASP A 1 126 ? -8.82 26.688 13.078 1 96.94 126 ASP A CA 1
ATOM 914 C C . ASP A 1 126 ? -7.324 26.656 13.391 1 96.94 126 ASP A C 1
ATOM 916 O O . ASP A 1 126 ? -6.934 26.578 14.562 1 96.94 126 ASP A O 1
ATOM 920 N N . LEU A 1 127 ? -6.555 26.766 12.398 1 96.81 127 LEU A N 1
ATOM 921 C CA . LEU A 1 127 ? -5.109 26.734 12.57 1 96.81 127 LEU A CA 1
ATOM 922 C C . LEU A 1 127 ? -4.547 28.141 12.734 1 96.81 127 LEU A C 1
ATOM 924 O O . LEU A 1 127 ? -3.867 28.438 13.727 1 96.81 127 LEU A O 1
ATOM 928 N N . VAL A 1 128 ? -4.879 29.031 11.867 1 94.12 128 VAL A N 1
ATOM 929 C CA . VAL A 1 128 ? -4.246 30.344 11.773 1 94.12 128 VAL A CA 1
ATOM 930 C C . VAL A 1 128 ? -4.652 31.203 12.969 1 94.12 128 VAL A C 1
ATOM 932 O O . VAL A 1 128 ? -3.828 31.938 13.531 1 94.12 128 VAL A O 1
ATOM 935 N N . LEU A 1 129 ? -5.941 31.016 13.398 1 93.06 129 LEU A N 1
ATOM 936 C CA . LEU A 1 129 ? -6.434 31.812 14.516 1 93.06 129 LEU A CA 1
ATOM 937 C C . LEU A 1 129 ? -6.594 30.969 15.766 1 93.06 129 LEU A C 1
ATOM 939 O O . LEU A 1 129 ? -7.086 31.438 16.797 1 93.06 129 LEU A O 1
ATOM 943 N N . ARG A 1 130 ? -6.27 29.672 15.641 1 92.88 130 ARG A N 1
ATOM 944 C CA . ARG A 1 130 ? -6.297 28.719 16.75 1 92.88 130 ARG A CA 1
ATOM 945 C C . ARG A 1 130 ? -7.703 28.594 17.328 1 92.88 130 ARG A C 1
ATOM 947 O O . ARG A 1 130 ? -7.879 28.562 18.547 1 92.88 130 ARG A O 1
ATOM 954 N N . LYS A 1 131 ? -8.703 28.641 16.484 1 94.75 131 LYS A N 1
ATOM 955 C CA . LYS A 1 131 ? -10.094 28.578 16.891 1 94.75 131 LYS A CA 1
ATOM 956 C C . LYS A 1 131 ? -10.469 27.156 17.344 1 94.75 131 LYS A C 1
ATOM 958 O O . LYS A 1 131 ? -11.383 26.984 18.141 1 94.75 131 LYS A O 1
ATOM 963 N N . ASN A 1 132 ? -9.82 26.172 16.734 1 95.06 132 ASN A N 1
ATOM 964 C CA . ASN A 1 132 ? -10.125 24.781 17.047 1 95.06 132 ASN A CA 1
ATOM 965 C C . ASN A 1 132 ? -8.891 23.891 16.922 1 95.06 132 ASN A C 1
ATOM 967 O O . ASN A 1 132 ? -8.734 23.156 15.945 1 95.06 132 ASN A O 1
ATOM 971 N N . GLU A 1 133 ? -8.141 23.891 17.969 1 94.06 133 GLU A N 1
ATOM 972 C CA . GLU A 1 133 ? -6.891 23.141 17.969 1 94.06 133 GLU A CA 1
ATOM 973 C C . GLU A 1 133 ? -7.148 21.641 17.891 1 94.06 133 GLU A C 1
ATOM 975 O O . GLU A 1 133 ? -6.395 20.906 17.25 1 94.06 133 GLU A O 1
ATOM 980 N N . LYS A 1 134 ? -8.188 21.219 18.516 1 94.31 134 LYS A N 1
ATOM 981 C CA . LYS A 1 134 ? -8.523 19.797 18.531 1 94.31 134 LYS A CA 1
ATOM 982 C C . LYS A 1 134 ? -8.734 19.266 17.125 1 94.31 134 LYS A C 1
ATOM 984 O O . LYS A 1 134 ? -8.211 18.203 16.766 1 94.31 134 LYS A O 1
ATOM 989 N N . SER A 1 135 ? -9.477 19.969 16.297 1 96.75 135 SER A N 1
ATOM 990 C CA . SER A 1 135 ? -9.742 19.547 14.93 1 96.75 135 SER A CA 1
ATOM 991 C C . SER A 1 135 ? -8.453 19.453 14.125 1 96.75 135 SER A C 1
ATOM 993 O O . SER A 1 135 ? -8.266 18.516 13.344 1 96.75 135 SER A O 1
ATOM 995 N N . VAL A 1 136 ? -7.586 20.422 14.359 1 97.5 136 VAL A N 1
ATOM 996 C CA . VAL A 1 136 ? -6.312 20.438 13.648 1 97.5 136 VAL A CA 1
ATOM 997 C C . VAL A 1 136 ? -5.496 19.203 14.031 1 97.5 136 VAL A C 1
ATOM 999 O O . VAL A 1 136 ? -5.02 18.469 13.164 1 97.5 136 VAL A O 1
ATOM 1002 N N . VAL A 1 137 ? -5.395 18.969 15.305 1 96.38 137 VAL A N 1
ATOM 1003 C CA . VAL A 1 137 ? -4.59 17.875 15.836 1 96.38 137 VAL A CA 1
ATOM 1004 C C . VAL A 1 137 ? -5.172 16.531 15.375 1 96.38 137 VAL A C 1
ATOM 1006 O O . VAL A 1 137 ? -4.438 15.656 14.914 1 96.38 137 VAL A O 1
ATOM 1009 N N . LEU A 1 138 ? -6.43 16.344 15.453 1 96.5 138 LEU A N 1
ATOM 1010 C CA . LEU A 1 138 ? -7.078 15.109 15.047 1 96.5 138 LEU A CA 1
ATOM 1011 C C . LEU A 1 138 ? -6.891 14.859 13.555 1 96.5 138 LEU A C 1
ATOM 1013 O O . LEU A 1 138 ? -6.609 13.727 13.141 1 96.5 138 LEU A O 1
ATOM 1017 N N . CYS A 1 139 ? -7.016 15.906 12.789 1 98.06 139 CYS A N 1
ATOM 1018 C CA . CYS A 1 139 ? -6.824 15.758 11.352 1 98.06 139 CYS A CA 1
ATOM 1019 C C . CYS A 1 139 ? -5.398 15.328 11.039 1 98.06 139 CYS A C 1
ATOM 1021 O O . CYS A 1 139 ? -5.184 14.43 10.219 1 98.06 139 CYS A O 1
ATOM 1023 N N . LEU A 1 140 ? -4.457 15.922 11.719 1 97.69 140 LEU A N 1
ATOM 1024 C CA . LEU A 1 140 ? -3.059 15.594 11.477 1 97.69 140 LEU A CA 1
ATOM 1025 C C . LEU A 1 140 ? -2.752 14.164 11.898 1 97.69 140 LEU A C 1
ATOM 1027 O O . LEU A 1 140 ? -1.949 13.477 11.266 1 97.69 140 LEU A O 1
ATOM 1031 N N . LEU A 1 141 ? -3.418 13.719 12.977 1 95.75 141 LEU A N 1
ATOM 1032 C CA . LEU A 1 141 ? -3.24 12.336 13.414 1 95.75 141 LEU A CA 1
ATOM 1033 C C . LEU A 1 141 ? -3.791 11.359 12.375 1 95.75 141 LEU A C 1
ATOM 1035 O O . LEU A 1 141 ? -3.248 10.273 12.195 1 95.75 141 LEU A O 1
ATOM 1039 N N . GLU A 1 142 ? -4.84 11.734 11.703 1 95.81 142 GLU A N 1
ATOM 1040 C CA . GLU A 1 142 ? -5.406 10.922 10.633 1 95.81 142 GLU A CA 1
ATOM 1041 C C . GLU A 1 142 ? -4.453 10.828 9.445 1 95.81 142 GLU A C 1
ATOM 1043 O O . GLU A 1 142 ? -4.324 9.773 8.828 1 95.81 142 GLU A O 1
ATOM 1048 N N . VAL A 1 143 ? -3.779 11.898 9.25 1 94.88 143 VAL A N 1
ATOM 1049 C CA . VAL A 1 143 ? -2.859 11.969 8.117 1 94.88 143 VAL A CA 1
ATOM 1050 C C . VAL A 1 143 ? -1.63 11.109 8.406 1 94.88 143 VAL A C 1
ATOM 1052 O O . VAL A 1 143 ? -1.169 10.367 7.535 1 94.88 143 VAL A O 1
ATOM 1055 N N . MET B 1 1 ? 0.64 -15.648 53 1 27.23 1 MET B N 1
ATOM 1056 C CA . MET B 1 1 ? 1.359 -15.117 51.844 1 27.23 1 MET B CA 1
ATOM 1057 C C . MET B 1 1 ? 0.403 -14.422 50.875 1 27.23 1 MET B C 1
ATOM 1059 O O . MET B 1 1 ? -0.591 -15.008 50.438 1 27.23 1 MET B O 1
ATOM 1063 N N . ALA B 1 2 ? 0.47 -13.047 50.969 1 37.97 2 ALA B N 1
ATOM 1064 C CA . ALA B 1 2 ? -0.48 -12.188 50.281 1 37.97 2 ALA B CA 1
ATOM 1065 C C . ALA B 1 2 ? -0.545 -12.523 48.781 1 37.97 2 ALA B C 1
ATOM 1067 O O . ALA B 1 2 ? 0.438 -12.992 48.219 1 37.97 2 ALA B O 1
ATOM 1068 N N . ASP B 1 3 ? -1.679 -12.906 48.25 1 37.16 3 ASP B N 1
ATOM 1069 C CA . ASP B 1 3 ? -1.964 -13.367 46.906 1 37.16 3 ASP B CA 1
ATOM 1070 C C . ASP B 1 3 ? -1.441 -12.383 45.875 1 37.16 3 ASP B C 1
ATOM 1072 O O . ASP B 1 3 ? -1.803 -11.203 45.875 1 37.16 3 ASP B O 1
ATOM 1076 N N . PRO B 1 4 ? -0.207 -12.664 45.125 1 41.19 4 PRO B N 1
ATOM 1077 C CA . PRO B 1 4 ? 0.542 -11.828 44.188 1 41.19 4 PRO B CA 1
ATOM 1078 C C . PRO B 1 4 ? -0.304 -11.375 43 1 41.19 4 PRO B C 1
ATOM 1080 O O . PRO B 1 4 ? 0.124 -10.516 42.219 1 41.19 4 PRO B O 1
ATOM 1083 N N . VAL B 1 5 ? -1.259 -12.188 42.656 1 42.19 5 VAL B N 1
ATOM 1084 C CA . VAL B 1 5 ? -2.006 -11.836 41.469 1 42.19 5 VAL B CA 1
ATOM 1085 C C . VAL B 1 5 ? -2.732 -10.508 41.656 1 42.19 5 VAL B C 1
ATOM 1087 O O . VAL B 1 5 ? -3.053 -9.812 40.719 1 42.19 5 VAL B O 1
ATOM 1090 N N . ALA B 1 6 ? -3.105 -10.195 42.875 1 43.31 6 ALA B N 1
ATOM 1091 C CA . ALA B 1 6 ? -3.871 -8.977 43.125 1 43.31 6 ALA B CA 1
ATOM 1092 C C . ALA B 1 6 ? -3.045 -7.738 42.781 1 43.31 6 ALA B C 1
ATOM 1094 O O . ALA B 1 6 ? -3.6 -6.684 42.469 1 43.31 6 ALA B O 1
ATOM 1095 N N . GLY B 1 7 ? -1.689 -7.988 42.719 1 37.25 7 GLY B N 1
ATOM 1096 C CA . GLY B 1 7 ? -0.867 -6.801 42.562 1 37.25 7 GLY B CA 1
ATOM 1097 C C . GLY B 1 7 ? -0.756 -6.352 41.125 1 37.25 7 GLY B C 1
ATOM 1098 O O . GLY B 1 7 ? -0.305 -5.238 40.844 1 37.25 7 GLY B O 1
ATOM 1099 N N . ILE B 1 8 ? -0.803 -7.43 40.219 1 41.19 8 ILE B N 1
ATOM 1100 C CA . ILE B 1 8 ? -0.525 -7.023 38.844 1 41.19 8 ILE B CA 1
ATOM 1101 C C . ILE B 1 8 ? -1.73 -6.281 38.281 1 41.19 8 ILE B C 1
ATOM 1103 O O . ILE B 1 8 ? -1.575 -5.355 37.469 1 41.19 8 ILE B O 1
ATOM 1107 N N . ALA B 1 9 ? -2.998 -6.719 38.688 1 38.5 9 ALA B N 1
ATOM 1108 C CA . ALA B 1 9 ? -4.176 -6.047 38.125 1 38.5 9 ALA B CA 1
ATOM 1109 C C . ALA B 1 9 ? -4.195 -4.57 38.5 1 38.5 9 ALA B C 1
ATOM 1111 O O . ALA B 1 9 ? -4.871 -3.766 37.875 1 38.5 9 ALA B O 1
ATOM 1112 N N . GLY B 1 10 ? -3.564 -4.301 39.719 1 35.69 10 GLY B N 1
ATOM 1113 C CA . GLY B 1 10 ? -3.633 -2.908 40.125 1 35.69 10 GLY B CA 1
ATOM 1114 C C . GLY B 1 10 ? -2.766 -1.995 39.25 1 35.69 10 GLY B C 1
ATOM 1115 O O . GLY B 1 10 ? -3.006 -0.788 39.188 1 35.69 10 GLY B O 1
ATOM 1116 N N . SER B 1 11 ? -1.541 -2.572 38.844 1 36.31 11 SER B N 1
ATOM 1117 C CA . SER B 1 11 ? -0.635 -1.667 38.156 1 36.31 11 SER B CA 1
ATOM 1118 C C . SER B 1 11 ? -1.148 -1.344 36.75 1 36.31 11 SER B C 1
ATOM 1120 O O . SER B 1 11 ? -0.798 -0.309 36.188 1 36.31 11 SER B O 1
ATOM 1122 N N . ALA B 1 12 ? -1.732 -2.396 36.094 1 38.69 12 ALA B N 1
ATOM 1123 C CA . ALA B 1 12 ? -2.182 -2.08 34.719 1 38.69 12 ALA B CA 1
ATOM 1124 C C . ALA B 1 12 ? -3.271 -1.014 34.75 1 38.69 12 ALA B C 1
ATOM 1126 O O . ALA B 1 12 ? -3.467 -0.301 33.75 1 38.69 12 ALA B O 1
ATOM 1127 N N . ALA B 1 13 ? -4.113 -1.101 35.688 1 37.53 13 ALA B N 1
ATOM 1128 C CA . ALA B 1 13 ? -5.238 -0.172 35.75 1 37.53 13 ALA B CA 1
ATOM 1129 C C . ALA B 1 13 ? -4.762 1.252 36.031 1 37.53 13 ALA B C 1
ATOM 1131 O O . ALA B 1 13 ? -5.488 2.217 35.781 1 37.53 13 ALA B O 1
ATOM 1132 N N . LYS B 1 14 ? -3.637 1.315 36.781 1 37.62 14 LYS B N 1
ATOM 1133 C CA . LYS B 1 14 ? -3.297 2.668 37.219 1 37.62 14 LYS B CA 1
ATOM 1134 C C . LYS B 1 14 ? -2.879 3.535 36.031 1 37.62 14 LYS B C 1
ATOM 1136 O O . LYS B 1 14 ? -2.959 4.766 36.094 1 37.62 14 LYS B O 1
ATOM 1141 N N . SER B 1 15 ? -1.999 2.779 35.188 1 37.62 15 SER B N 1
ATOM 1142 C CA . SER B 1 15 ? -1.317 3.768 34.344 1 37.62 15 SER B CA 1
ATOM 1143 C C . SER B 1 15 ? -2.258 4.355 33.312 1 37.62 15 SER B C 1
ATOM 1145 O O . SER B 1 15 ? -1.818 5.047 32.375 1 37.62 15 SER B O 1
ATOM 1147 N N . VAL B 1 16 ? -3.318 3.516 33 1 41.12 16 VAL B N 1
ATOM 1148 C CA . VAL B 1 16 ? -4.227 4.238 32.125 1 41.12 16 VAL B CA 1
ATOM 1149 C C . VAL B 1 16 ? -4.633 5.562 32.781 1 41.12 16 VAL B C 1
ATOM 1151 O O . VAL B 1 16 ? -5.477 5.582 33.688 1 41.12 16 VAL B O 1
ATOM 1154 N N . ARG B 1 17 ? -3.707 6.32 33.438 1 39.88 17 ARG B N 1
ATOM 1155 C CA . ARG B 1 17 ? -4.207 7.598 33.938 1 39.88 17 ARG B CA 1
ATOM 1156 C C . ARG B 1 17 ? -5.277 8.172 33 1 39.88 17 ARG B C 1
ATOM 1158 O O . ARG B 1 17 ? -5.113 8.172 31.781 1 39.88 17 ARG B O 1
ATOM 1165 N N . PRO B 1 18 ? -6.586 7.988 33.25 1 46.59 18 PRO B N 1
ATOM 1166 C CA . PRO B 1 18 ? -7.57 8.773 32.5 1 46.59 18 PRO B CA 1
ATOM 1167 C C . PRO B 1 18 ? -6.977 10.031 31.891 1 46.59 18 PRO B C 1
ATOM 1169 O O . PRO B 1 18 ? -6.23 10.758 32.562 1 46.59 18 PRO B O 1
ATOM 1172 N N . PHE B 1 19 ? -6.316 9.938 30.766 1 48.78 19 PHE B N 1
ATOM 1173 C CA . PHE B 1 19 ? -5.949 11.273 30.312 1 48.78 19 PHE B CA 1
ATOM 1174 C C . PHE B 1 19 ? -6.828 12.328 30.984 1 48.78 19 PHE B C 1
ATOM 1176 O O . PHE B 1 19 ? -8.031 12.133 31.125 1 48.78 19 PHE B O 1
ATOM 1183 N N . ARG B 1 20 ? -6.293 13.141 31.875 1 58.19 20 ARG B N 1
ATOM 1184 C CA . ARG B 1 20 ? -6.984 14.312 32.406 1 58.19 20 ARG B CA 1
ATOM 1185 C C . ARG B 1 20 ? -7.973 14.867 31.375 1 58.19 20 ARG B C 1
ATOM 1187 O O . ARG B 1 20 ? -8.109 14.32 30.281 1 58.19 20 ARG B O 1
ATOM 1194 N N . SER B 1 21 ? -8.297 16.25 31.391 1 74.56 21 SER B N 1
ATOM 1195 C CA . SER B 1 21 ? -9.234 17.047 30.609 1 74.56 21 SER B CA 1
ATOM 1196 C C . SER B 1 21 ? -8.969 16.906 29.109 1 74.56 21 SER B C 1
ATOM 1198 O O . SER B 1 21 ? -7.902 16.438 28.703 1 74.56 21 SER B O 1
ATOM 1200 N N . SER B 1 22 ? -10 16.766 28.359 1 78.75 22 SER B N 1
ATOM 1201 C CA . SER B 1 22 ? -9.906 16.859 26.906 1 78.75 22 SER B CA 1
ATOM 1202 C C . SER B 1 22 ? -8.719 17.703 26.469 1 78.75 22 SER B C 1
ATOM 1204 O O . SER B 1 22 ? -8.039 17.391 25.5 1 78.75 22 SER B O 1
ATOM 1206 N N . GLU B 1 23 ? -8.391 18.547 27.359 1 84 23 GLU B N 1
ATOM 1207 C CA . GLU B 1 23 ? -7.301 19.469 27.031 1 84 23 GLU B CA 1
ATOM 1208 C C . GLU B 1 23 ? -5.945 18.781 27.203 1 84 23 GLU B C 1
ATOM 1210 O O . GLU B 1 23 ? -5.047 18.969 26.375 1 84 23 GLU B O 1
ATOM 1215 N N . ALA B 1 24 ? -5.828 18.047 28.203 1 88.12 24 ALA B N 1
ATOM 1216 C CA . ALA B 1 24 ? -4.578 17.328 28.422 1 88.12 24 ALA B CA 1
ATOM 1217 C C . ALA B 1 24 ? -4.316 16.312 27.328 1 88.12 24 ALA B C 1
ATOM 1219 O O . ALA B 1 24 ? -3.17 16.109 26.906 1 88.12 24 ALA B O 1
ATOM 1220 N N . TYR B 1 25 ? -5.328 15.766 26.906 1 88.25 25 TYR B N 1
ATOM 1221 C CA . TYR B 1 25 ? -5.234 14.789 25.828 1 88.25 25 TYR B CA 1
ATOM 1222 C C . TYR B 1 25 ? -4.738 15.438 24.547 1 88.25 25 TYR B C 1
ATOM 1224 O O . TYR B 1 25 ? -3.814 14.93 23.906 1 88.25 25 TYR B O 1
ATOM 1232 N N . VAL B 1 26 ? -5.293 16.516 24.219 1 92 26 VAL B N 1
ATOM 1233 C CA . VAL B 1 26 ? -4.906 17.234 23.016 1 92 26 VAL B CA 1
ATOM 1234 C C . VAL B 1 26 ? -3.457 17.703 23.141 1 92 26 VAL B C 1
ATOM 1236 O O . VAL B 1 26 ? -2.691 17.625 22.172 1 92 26 VAL B O 1
ATOM 1239 N N . GLU B 1 27 ? -3.086 18.141 24.344 1 93.31 27 GLU B N 1
ATOM 1240 C CA . GLU B 1 27 ? -1.715 18.594 24.578 1 93.31 27 GLU B CA 1
ATOM 1241 C C . GLU B 1 27 ? -0.721 17.453 24.344 1 93.31 27 GLU B C 1
ATOM 1243 O O . GLU B 1 27 ? 0.332 17.656 23.734 1 93.31 27 GLU B O 1
ATOM 1248 N N . ALA B 1 28 ? -1.063 16.312 24.797 1 92.94 28 ALA B N 1
ATOM 1249 C CA . ALA B 1 28 ? -0.206 15.148 2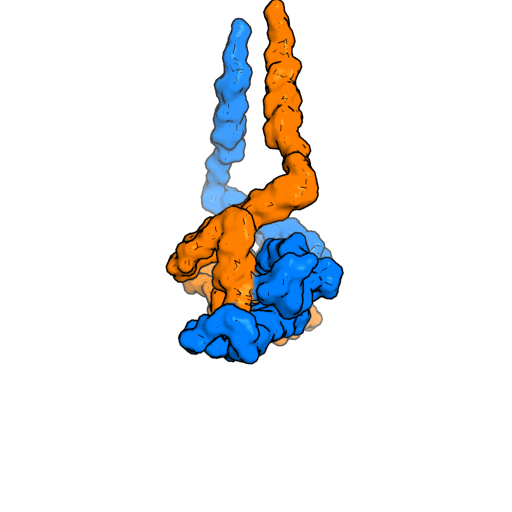4.594 1 92.94 28 ALA B CA 1
ATOM 1250 C C . ALA B 1 28 ? -0.093 14.797 23.109 1 92.94 28 ALA B C 1
ATOM 1252 O O . ALA B 1 28 ? 0.981 14.422 22.641 1 92.94 28 ALA B O 1
ATOM 1253 N N . MET B 1 29 ? -1.144 14.891 22.438 1 93 29 MET B N 1
ATOM 1254 C CA . MET B 1 29 ? -1.155 14.602 21 1 93 29 MET B CA 1
ATOM 1255 C C . MET B 1 29 ? -0.277 15.594 20.234 1 93 29 MET B C 1
ATOM 1257 O O . MET B 1 29 ? 0.425 15.203 19.297 1 93 29 MET B O 1
ATOM 1261 N N . LYS B 1 30 ? -0.342 16.828 20.641 1 94.81 30 LYS B N 1
ATOM 1262 C CA . LYS B 1 30 ? 0.514 17.844 20.031 1 94.81 30 LYS B CA 1
ATOM 1263 C C . LYS B 1 30 ? 1.989 17.5 20.219 1 94.81 30 LYS B C 1
ATOM 1265 O O . LYS B 1 30 ? 2.785 17.641 19.281 1 94.81 30 LYS B O 1
ATOM 1270 N N . GLU B 1 31 ? 2.309 17.109 21.406 1 94.5 31 GLU B N 1
ATOM 1271 C CA . GLU B 1 31 ? 3.691 16.734 21.688 1 94.5 31 GLU B CA 1
ATOM 1272 C C . GLU B 1 31 ? 4.156 15.586 20.797 1 94.5 31 GLU B C 1
ATOM 1274 O O . GLU B 1 31 ? 5.258 15.633 20.25 1 94.5 31 GLU B O 1
ATOM 1279 N N . ASP B 1 32 ? 3.332 14.617 20.688 1 93.5 32 ASP B N 1
ATOM 1280 C CA . ASP B 1 32 ? 3.654 13.469 19.844 1 93.5 32 ASP B CA 1
ATOM 1281 C C . ASP B 1 32 ? 3.828 13.891 18.391 1 93.5 32 ASP B C 1
ATOM 1283 O O . ASP B 1 32 ? 4.773 13.461 17.719 1 93.5 32 ASP B O 1
ATOM 1287 N N . LEU B 1 33 ? 2.932 14.664 17.906 1 96.12 33 LEU B N 1
ATOM 1288 C CA . LEU B 1 33 ? 2.986 15.133 16.531 1 96.12 33 LEU B CA 1
ATOM 1289 C C . LEU B 1 33 ? 4.246 15.961 16.281 1 96.12 33 LEU B C 1
ATOM 1291 O O . LEU B 1 33 ? 4.898 15.812 15.25 1 96.12 33 LEU B O 1
ATOM 1295 N N . ALA B 1 34 ? 4.504 16.812 17.234 1 96.12 34 ALA B N 1
ATOM 1296 C CA . ALA B 1 34 ? 5.711 17.625 17.109 1 96.12 34 ALA B CA 1
ATOM 1297 C C . ALA B 1 34 ? 6.957 16.734 17.031 1 96.12 34 ALA B C 1
ATOM 1299 O O . ALA B 1 34 ? 7.82 16.953 16.172 1 96.12 34 ALA B O 1
ATOM 1300 N N . GLU B 1 35 ? 7.055 15.812 17.875 1 95 35 GLU B N 1
ATOM 1301 C CA . GLU B 1 35 ? 8.188 14.898 17.875 1 95 35 GLU B CA 1
ATOM 1302 C C . GLU B 1 35 ? 8.312 14.18 16.531 1 95 35 GLU B C 1
ATOM 1304 O O . GLU B 1 35 ? 9.414 14.078 15.977 1 95 35 GLU B O 1
ATOM 1309 N N . TRP B 1 36 ? 7.227 13.695 16.094 1 94.19 36 TRP B N 1
ATOM 1310 C CA . TRP B 1 36 ? 7.203 12.945 14.836 1 94.19 36 TRP B CA 1
ATOM 1311 C C . TRP B 1 36 ? 7.633 13.82 13.664 1 94.19 36 TRP B C 1
ATOM 1313 O O . TRP B 1 36 ? 8.531 13.453 12.906 1 94.19 36 TRP B O 1
ATOM 1323 N N . LEU B 1 37 ? 7.039 15.016 13.516 1 95.19 37 LEU B N 1
ATOM 1324 C CA . LEU B 1 37 ? 7.344 15.922 12.422 1 95.19 37 LEU B CA 1
ATOM 1325 C C . LEU B 1 37 ? 8.773 16.438 12.523 1 95.19 37 LEU B C 1
ATOM 1327 O O . LEU B 1 37 ? 9.461 16.578 11.508 1 95.19 37 LEU B O 1
ATOM 1331 N N . ASN B 1 38 ? 9.211 16.656 13.742 1 96.06 38 ASN B N 1
ATOM 1332 C CA . ASN B 1 38 ? 10.594 17.078 13.938 1 96.06 38 ASN B CA 1
ATOM 1333 C C . ASN B 1 38 ? 11.578 15.992 13.516 1 96.06 38 ASN B C 1
ATOM 1335 O O . ASN B 1 38 ? 12.625 16.281 12.93 1 96.06 38 ASN B O 1
ATOM 1339 N N . ALA B 1 39 ? 11.227 14.797 13.836 1 94.19 39 ALA B N 1
ATOM 1340 C CA . ALA B 1 39 ? 12.086 13.68 13.453 1 94.19 39 ALA B CA 1
ATOM 1341 C C . ALA B 1 39 ? 12.141 13.523 11.938 1 94.19 39 ALA B C 1
ATOM 1343 O O . ALA B 1 39 ? 13.195 13.219 11.375 1 94.19 39 ALA B O 1
ATOM 1344 N N . LEU B 1 40 ? 11.047 13.766 11.32 1 92.81 40 LEU B N 1
ATOM 1345 C CA . LEU B 1 40 ? 10.953 13.555 9.883 1 92.81 40 LEU B CA 1
ATOM 1346 C C . LEU B 1 40 ? 11.625 14.695 9.125 1 92.81 40 LEU B C 1
ATOM 1348 O O . LEU B 1 40 ? 12.289 14.469 8.109 1 92.81 40 LEU B O 1
ATOM 1352 N N . TYR B 1 41 ? 11.438 15.906 9.664 1 92.25 41 TYR B N 1
ATOM 1353 C CA . TYR B 1 41 ? 11.758 17.031 8.789 1 92.25 41 TYR B CA 1
ATOM 1354 C C . TYR B 1 41 ? 12.75 17.969 9.461 1 92.25 41 TYR B C 1
ATOM 1356 O O . TYR B 1 41 ? 13.195 18.953 8.852 1 92.25 41 TYR B O 1
ATOM 1364 N N . GLY B 1 42 ? 13.102 17.766 10.648 1 91.56 42 GLY B N 1
ATOM 1365 C CA . GLY B 1 42 ? 14.055 18.625 11.344 1 91.56 42 GLY B CA 1
ATOM 1366 C C . GLY B 1 42 ? 13.578 20.047 11.508 1 91.56 42 GLY B C 1
ATOM 1367 O O . GLY B 1 42 ? 14.328 21 11.266 1 91.56 42 GLY B O 1
ATOM 1368 N N . LEU B 1 43 ? 12.359 20.281 11.836 1 87.38 43 LEU B N 1
ATOM 1369 C CA . LEU B 1 43 ? 11.703 21.578 11.828 1 87.38 43 LEU B CA 1
ATOM 1370 C C . LEU B 1 43 ? 11.906 22.297 13.156 1 87.38 43 LEU B C 1
ATOM 1372 O O . LEU B 1 43 ? 11.812 23.531 13.219 1 87.38 43 LEU B O 1
ATOM 1376 N N . GLY B 1 44 ? 12.148 21.562 14.227 1 90.25 44 GLY B N 1
ATOM 1377 C CA . GLY B 1 44 ? 12.242 22.156 15.555 1 90.25 44 GLY B CA 1
ATOM 1378 C C . GLY B 1 44 ? 10.922 22.688 16.062 1 90.25 44 GLY B C 1
ATOM 1379 O O . GLY B 1 44 ? 10.875 23.766 16.672 1 90.25 44 GLY B O 1
ATOM 1380 N N . LEU B 1 45 ? 9.766 22.078 15.734 1 91 45 LEU B N 1
ATOM 1381 C CA . LEU B 1 45 ? 8.453 22.469 16.219 1 91 45 LEU B CA 1
ATOM 1382 C C . LEU B 1 45 ? 8.359 22.281 17.734 1 91 45 LEU B C 1
ATOM 1384 O O . LEU B 1 45 ? 8.766 21.234 18.266 1 91 45 LEU B O 1
ATOM 1388 N N . PRO B 1 46 ? 7.852 23.297 18.328 1 88.62 46 PRO B N 1
ATOM 1389 C CA . PRO B 1 46 ? 7.613 23.109 19.766 1 88.62 46 PRO B CA 1
ATOM 1390 C C . PRO B 1 46 ? 6.508 22.094 20.031 1 88.62 46 PRO B C 1
ATOM 1392 O O . PRO B 1 46 ? 5.539 22 19.281 1 88.62 46 PRO B O 1
ATOM 1395 N N . GLY B 1 47 ? 6.574 21.109 21.016 1 79.62 47 GLY B N 1
ATOM 1396 C CA . GLY B 1 47 ? 5.629 20.047 21.312 1 79.62 47 GLY B CA 1
ATOM 1397 C C . GLY B 1 47 ? 4.445 20.5 22.141 1 79.62 47 GLY B C 1
ATOM 1398 O O . GLY B 1 47 ? 3.406 19.844 22.156 1 79.62 47 GLY B O 1
ATOM 1399 N N . GLY B 1 48 ? 4.613 21.703 22.797 1 76.19 48 GLY B N 1
ATOM 1400 C CA . GLY B 1 48 ? 3.549 22.078 23.719 1 76.19 48 GLY B CA 1
ATOM 1401 C C . GLY B 1 48 ? 3.105 23.516 23.562 1 76.19 48 GLY B C 1
ATOM 1402 O O . GLY B 1 48 ? 3.705 24.281 22.812 1 76.19 48 GLY B O 1
ATOM 1403 N N . GLY B 1 49 ? 1.851 23.703 24.156 1 83.75 49 GLY B N 1
ATOM 1404 C CA . GLY B 1 49 ? 1.299 25.047 24.156 1 83.75 49 GLY B CA 1
ATOM 1405 C C . GLY B 1 49 ? 0.87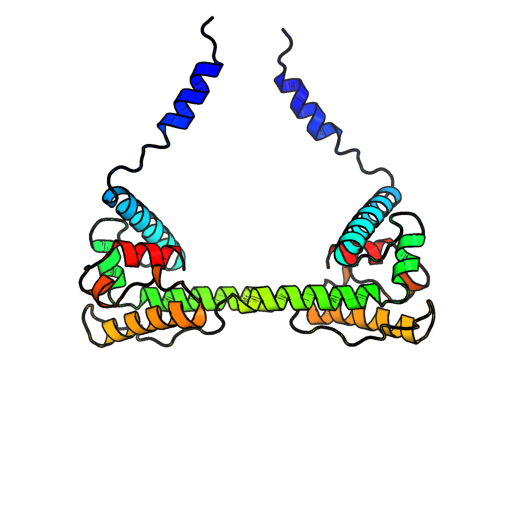6 25.531 22.781 1 83.75 49 GLY B C 1
ATOM 1406 O O . GLY B 1 49 ? 0.388 24.734 21.969 1 83.75 49 GLY B O 1
ATOM 1407 N N . ASP B 1 50 ? 1.011 26.797 22.516 1 87 50 ASP B N 1
ATOM 1408 C CA . ASP B 1 50 ? 0.578 27.422 21.266 1 87 50 ASP B CA 1
ATOM 1409 C C . ASP B 1 50 ? 1.676 27.344 20.203 1 87 50 ASP B C 1
ATOM 1411 O O . ASP B 1 50 ? 1.452 27.688 19.047 1 87 50 ASP B O 1
ATOM 1415 N N . GLY B 1 51 ? 2.824 26.891 20.672 1 92.12 51 GLY B N 1
ATOM 1416 C CA . GLY B 1 51 ? 3.975 26.891 19.781 1 92.12 51 GLY B CA 1
ATOM 1417 C C . GLY B 1 51 ? 3.832 25.938 18.609 1 92.12 51 GLY B C 1
ATOM 1418 O O . GLY B 1 51 ? 4.332 26.219 17.516 1 92.12 51 GLY B O 1
ATOM 1419 N N . PHE B 1 52 ? 3.154 24.828 18.906 1 95.38 52 PHE B N 1
ATOM 1420 C CA . PHE B 1 52 ? 3.014 23.812 17.875 1 95.38 52 PHE B CA 1
ATOM 1421 C C . PHE B 1 52 ? 2.201 24.344 16.703 1 95.38 52 PHE B C 1
ATOM 1423 O O . PHE B 1 52 ? 2.664 24.312 15.562 1 95.38 52 PHE B O 1
ATOM 1430 N N . LEU B 1 53 ? 0.995 24.891 16.953 1 95.25 53 LEU B N 1
ATOM 1431 C CA . LEU B 1 53 ? 0.136 25.391 15.883 1 95.25 53 LEU B CA 1
ATOM 1432 C C . LEU B 1 53 ? 0.765 26.609 15.203 1 95.25 53 LEU B C 1
ATOM 1434 O O . LEU B 1 53 ? 0.644 26.781 13.984 1 95.25 53 LEU B O 1
ATOM 1438 N N . THR B 1 54 ? 1.434 27.484 16.047 1 93.75 54 THR B N 1
ATOM 1439 C CA . THR B 1 54 ? 2.115 28.641 15.484 1 93.75 54 THR B CA 1
ATOM 1440 C C . THR B 1 54 ? 3.168 28.203 14.469 1 93.75 54 THR B C 1
ATOM 1442 O O . THR B 1 54 ? 3.318 28.828 13.422 1 93.75 54 THR B O 1
ATOM 1445 N N . GLY B 1 55 ? 3.801 27.125 14.797 1 93.75 55 GLY B N 1
ATOM 1446 C CA . GLY B 1 55 ? 4.832 26.625 13.906 1 93.75 55 GLY B CA 1
ATOM 1447 C C . GLY B 1 55 ? 4.277 26.078 12.602 1 93.75 55 GLY B C 1
ATOM 1448 O O . GLY B 1 55 ? 4.992 26 11.602 1 93.75 55 GLY B O 1
ATOM 1449 N N . LEU B 1 56 ? 3.004 25.719 12.602 1 96.25 56 LEU B N 1
ATOM 1450 C CA . LEU B 1 56 ? 2.379 25.109 11.43 1 96.25 56 LEU B CA 1
ATOM 1451 C C . LEU B 1 56 ? 1.608 26.156 10.625 1 96.25 56 LEU B C 1
ATOM 1453 O O . LEU B 1 56 ? 1.118 25.875 9.531 1 96.25 56 LEU B O 1
ATOM 1457 N N . ALA B 1 57 ? 1.541 27.391 11.164 1 95.69 57 ALA B N 1
ATOM 1458 C CA . ALA B 1 57 ? 0.586 28.391 10.68 1 95.69 57 ALA B CA 1
ATOM 1459 C C . ALA B 1 57 ? 0.98 28.906 9.305 1 95.69 57 ALA B C 1
ATOM 1461 O O . ALA B 1 57 ? 0.159 29.5 8.594 1 95.69 57 ALA B O 1
ATOM 1462 N N . THR B 1 58 ? 2.229 28.703 8.898 1 96.19 58 THR B N 1
ATOM 1463 C CA . THR B 1 58 ? 2.629 29.109 7.562 1 96.19 58 THR B CA 1
ATOM 1464 C C . THR B 1 58 ? 2.104 28.141 6.512 1 96.19 58 THR B C 1
ATOM 1466 O O . THR B 1 58 ? 2.09 28.453 5.32 1 96.19 58 THR B O 1
ATOM 1469 N N . GLY B 1 59 ? 1.746 26.891 6.992 1 97.69 59 GLY B N 1
ATOM 1470 C CA . GLY B 1 59 ? 1.26 25.875 6.086 1 97.69 59 GLY B CA 1
ATOM 1471 C C . GLY B 1 59 ? 2.373 25.156 5.344 1 97.69 59 GLY B C 1
ATOM 1472 O O . GLY B 1 59 ? 2.131 24.141 4.676 1 97.69 59 GLY B O 1
ATOM 1473 N N . THR B 1 60 ? 3.576 25.641 5.457 1 96.81 60 THR B N 1
ATOM 1474 C CA . THR B 1 60 ? 4.688 25.078 4.703 1 96.81 60 THR B CA 1
ATOM 1475 C C . THR B 1 60 ? 4.961 23.641 5.137 1 96.81 60 THR B C 1
ATOM 1477 O O . THR B 1 60 ? 5.07 22.75 4.297 1 96.81 60 THR B O 1
ATOM 1480 N N . THR B 1 61 ? 5.039 23.453 6.438 1 96.19 61 THR B N 1
ATOM 1481 C CA . THR B 1 61 ? 5.289 22.109 6.965 1 96.19 61 THR B CA 1
ATOM 1482 C C . THR B 1 61 ? 4.16 21.156 6.586 1 96.19 61 THR B C 1
ATOM 1484 O O . THR B 1 61 ? 4.406 20 6.27 1 96.19 61 THR B O 1
ATOM 1487 N N . LEU B 1 62 ? 2.98 21.594 6.617 1 97.94 62 LEU B N 1
ATOM 1488 C CA . LEU B 1 62 ? 1.825 20.781 6.254 1 97.94 62 LEU B CA 1
ATOM 1489 C C . LEU B 1 62 ? 1.931 20.297 4.809 1 97.94 62 LEU B C 1
ATOM 1491 O O . LEU B 1 62 ? 1.756 19.109 4.531 1 97.94 62 LEU B O 1
ATOM 1495 N N . CYS B 1 63 ? 2.211 21.219 3.955 1 98.25 63 CYS B N 1
ATOM 1496 C CA . CYS B 1 63 ? 2.328 20.875 2.541 1 98.25 63 CYS B CA 1
ATOM 1497 C C . CYS B 1 63 ? 3.529 19.969 2.295 1 98.25 63 CYS B C 1
ATOM 1499 O O . CYS B 1 63 ? 3.459 19.047 1.482 1 98.25 63 CYS B O 1
ATOM 1501 N N . GLN B 1 64 ? 4.578 20.234 3.025 1 97.12 64 GLN B N 1
ATOM 1502 C CA . GLN B 1 64 ? 5.727 19.328 2.951 1 97.12 64 GLN B CA 1
ATOM 1503 C C . GLN B 1 64 ? 5.348 17.922 3.371 1 97.12 64 GLN B C 1
ATOM 1505 O O . GLN B 1 64 ? 5.758 16.938 2.732 1 97.12 64 GLN B O 1
ATOM 1510 N N . HIS B 1 65 ? 4.652 17.844 4.406 1 97.56 65 HIS B N 1
ATOM 1511 C CA . HIS B 1 65 ? 4.211 16.547 4.906 1 97.56 65 HIS B CA 1
ATOM 1512 C C . HIS B 1 65 ? 3.301 15.844 3.902 1 97.56 65 HIS B C 1
ATOM 1514 O O . HIS B 1 65 ? 3.441 14.641 3.656 1 97.56 65 HIS B O 1
ATOM 1520 N N . ALA B 1 66 ? 2.393 16.547 3.281 1 98.19 66 ALA B N 1
ATOM 1521 C CA . ALA B 1 66 ? 1.528 16 2.242 1 98.19 66 ALA B CA 1
ATOM 1522 C C . ALA B 1 66 ? 2.352 15.383 1.112 1 98.19 66 ALA B C 1
ATOM 1524 O O . ALA B 1 66 ? 2.072 14.266 0.667 1 98.19 66 ALA B O 1
ATOM 1525 N N . ASN B 1 67 ? 3.344 16.094 0.723 1 97.94 67 ASN B N 1
ATOM 1526 C CA . ASN B 1 67 ? 4.184 15.617 -0.367 1 97.94 67 ASN B CA 1
ATOM 1527 C C . ASN B 1 67 ? 5 14.398 0.055 1 97.94 67 ASN B C 1
ATOM 1529 O O . ASN B 1 67 ? 5.188 13.469 -0.731 1 97.94 67 ASN B O 1
ATOM 1533 N N . ALA B 1 68 ? 5.453 14.453 1.295 1 96.69 68 ALA B N 1
ATOM 1534 C CA . ALA B 1 68 ? 6.203 13.305 1.801 1 96.69 68 ALA B CA 1
ATOM 1535 C C . ALA B 1 68 ? 5.328 12.055 1.854 1 96.69 68 ALA B C 1
ATOM 1537 O O . ALA B 1 68 ? 5.762 10.969 1.464 1 96.69 68 ALA B O 1
ATOM 1538 N N . VAL B 1 69 ? 4.145 12.172 2.381 1 96.44 69 VAL B N 1
ATOM 1539 C CA . VAL B 1 69 ? 3.195 11.07 2.447 1 96.44 69 VAL B CA 1
ATOM 1540 C C . VAL B 1 69 ? 2.893 10.562 1.04 1 96.44 69 VAL B C 1
ATOM 1542 O O . VAL B 1 69 ? 2.861 9.352 0.804 1 96.44 69 VAL B O 1
ATOM 1545 N N . THR B 1 70 ? 2.688 11.445 0.112 1 96.94 70 THR B N 1
ATOM 1546 C CA . THR B 1 70 ? 2.395 11.094 -1.272 1 96.94 70 THR B CA 1
ATOM 1547 C C . THR B 1 70 ? 3.551 10.312 -1.889 1 96.94 70 THR B C 1
ATOM 1549 O O . THR B 1 70 ? 3.336 9.297 -2.561 1 96.94 70 THR B O 1
ATOM 1552 N N . GLU B 1 71 ? 4.742 10.766 -1.617 1 95.94 71 GLU B N 1
ATOM 1553 C CA . GLU B 1 71 ? 5.918 10.094 -2.158 1 95.94 71 GLU B CA 1
ATOM 1554 C C . GLU B 1 71 ? 6.066 8.695 -1.575 1 95.94 71 GLU B C 1
ATOM 1556 O O . GLU B 1 71 ? 6.402 7.75 -2.293 1 95.94 71 GLU B O 1
ATOM 1561 N N . ALA B 1 72 ? 5.84 8.656 -0.308 1 93.69 72 ALA B N 1
ATOM 1562 C CA . ALA B 1 72 ? 5.906 7.348 0.335 1 93.69 72 ALA B CA 1
ATOM 1563 C C . ALA B 1 72 ? 4.867 6.395 -0.25 1 93.69 72 ALA B C 1
ATOM 1565 O O . ALA B 1 72 ? 5.156 5.223 -0.499 1 93.69 72 ALA B O 1
ATOM 1566 N N . ALA B 1 73 ? 3.641 6.852 -0.442 1 93.31 73 ALA B N 1
ATOM 1567 C CA . ALA B 1 73 ? 2.57 6.051 -1.034 1 93.31 73 ALA B CA 1
ATOM 1568 C C . ALA B 1 73 ? 2.941 5.602 -2.443 1 93.31 73 ALA B C 1
ATOM 1570 O O . ALA B 1 73 ? 2.691 4.453 -2.82 1 93.31 73 ALA B O 1
ATOM 1571 N N . ARG B 1 74 ? 3.492 6.453 -3.172 1 91.75 74 ARG B N 1
ATOM 1572 C CA . ARG B 1 74 ? 3.908 6.137 -4.535 1 91.75 74 ARG B CA 1
ATOM 1573 C C . ARG B 1 74 ? 4.969 5.043 -4.543 1 91.75 74 ARG B C 1
ATOM 1575 O O . ARG B 1 74 ? 4.938 4.141 -5.383 1 91.75 74 ARG B O 1
ATOM 1582 N N . ALA B 1 75 ? 5.891 5.141 -3.635 1 91.38 75 ALA B N 1
ATOM 1583 C CA . ALA B 1 75 ? 6.945 4.137 -3.547 1 91.38 75 ALA B CA 1
ATOM 1584 C C . ALA B 1 75 ? 6.371 2.764 -3.211 1 91.38 75 ALA B C 1
ATOM 1586 O O . ALA B 1 75 ? 6.781 1.755 -3.789 1 91.38 75 ALA B O 1
ATOM 1587 N N . LEU B 1 76 ? 5.438 2.77 -2.326 1 88.56 76 LEU B N 1
ATOM 1588 C CA . LEU B 1 76 ? 4.781 1.521 -1.953 1 88.56 76 LEU B CA 1
ATOM 1589 C C . LEU B 1 76 ? 4.012 0.938 -3.133 1 88.56 76 LEU B C 1
ATOM 1591 O O . LEU B 1 76 ? 4.051 -0.272 -3.367 1 88.56 76 LEU B O 1
ATOM 1595 N N . ALA B 1 77 ? 3.346 1.776 -3.842 1 87.44 77 ALA B N 1
ATOM 1596 C CA . ALA B 1 77 ? 2.559 1.345 -4.992 1 87.44 77 ALA B CA 1
ATOM 1597 C C . ALA B 1 77 ? 3.459 0.807 -6.102 1 87.44 77 ALA B C 1
ATOM 1599 O O . ALA B 1 77 ? 3.096 -0.145 -6.797 1 87.44 77 ALA B O 1
ATOM 1600 N N . ALA B 1 78 ? 4.59 1.377 -6.242 1 86.19 78 ALA B N 1
ATOM 1601 C CA . ALA B 1 78 ? 5.52 0.974 -7.297 1 86.19 78 ALA B CA 1
ATOM 1602 C C . ALA B 1 78 ? 6.023 -0.449 -7.07 1 86.19 78 ALA B C 1
ATOM 1604 O O . ALA B 1 78 ? 6.418 -1.133 -8.016 1 86.19 78 ALA B O 1
ATOM 1605 N N . ALA B 1 79 ? 5.902 -0.914 -5.887 1 85.38 79 ALA B N 1
ATOM 1606 C CA . ALA B 1 79 ? 6.41 -2.236 -5.531 1 85.38 79 ALA B CA 1
ATOM 1607 C C . ALA B 1 79 ? 5.316 -3.295 -5.668 1 85.38 79 ALA B C 1
ATOM 1609 O O . ALA B 1 79 ? 5.551 -4.473 -5.391 1 85.38 79 ALA B O 1
ATOM 1610 N N . ARG B 1 80 ? 4.152 -2.859 -6.082 1 90.81 80 ARG B N 1
ATOM 1611 C CA . ARG B 1 80 ? 3.008 -3.754 -6.203 1 90.81 80 ARG B CA 1
ATOM 1612 C C . ARG B 1 80 ? 2.639 -3.975 -7.668 1 90.81 80 ARG B C 1
ATOM 1614 O O . ARG B 1 80 ? 2.941 -3.141 -8.523 1 90.81 80 ARG B O 1
ATOM 1621 N N . PRO B 1 81 ? 2.07 -5.105 -7.969 1 94.19 81 PRO B N 1
ATOM 1622 C CA . PRO B 1 81 ? 1.664 -5.316 -9.359 1 94.19 81 PRO B CA 1
ATOM 1623 C C . PRO B 1 81 ? 0.583 -4.336 -9.812 1 94.19 81 PRO B C 1
ATOM 1625 O O . PRO B 1 81 ? -0.326 -4.016 -9.047 1 94.19 81 PRO B O 1
ATOM 1628 N N . ALA B 1 82 ? 0.697 -3.836 -11.062 1 90.19 82 ALA B N 1
ATOM 1629 C CA . ALA B 1 82 ? -0.231 -2.848 -11.602 1 90.19 82 ALA B CA 1
ATOM 1630 C C . ALA B 1 82 ? -1.154 -3.475 -12.641 1 90.19 82 ALA B C 1
ATOM 1632 O O . ALA B 1 82 ? -2.273 -3.002 -12.859 1 90.19 82 ALA B O 1
ATOM 1633 N N . ARG B 1 83 ? -0.687 -4.547 -13.258 1 94.88 83 ARG B N 1
ATOM 1634 C CA . ARG B 1 83 ? -1.46 -5.152 -14.336 1 94.88 83 ARG B CA 1
ATOM 1635 C C . ARG B 1 83 ? -1.64 -6.652 -14.109 1 94.88 83 ARG B C 1
ATOM 1637 O O . ARG B 1 83 ? -0.703 -7.336 -13.695 1 94.88 83 ARG B O 1
ATOM 1644 N N . GLY B 1 84 ? -2.867 -7.062 -14.375 1 97.44 84 GLY B N 1
ATOM 1645 C CA . GLY B 1 84 ? -3.131 -8.492 -14.367 1 97.44 84 GLY B CA 1
ATOM 1646 C C . GLY B 1 84 ? -2.734 -9.18 -15.656 1 97.44 84 GLY B C 1
ATOM 1647 O O . GLY B 1 84 ? -1.857 -8.703 -16.375 1 97.44 84 GLY B O 1
ATOM 1648 N N . VAL B 1 85 ? -3.328 -10.375 -15.859 1 98.38 85 VAL B N 1
ATOM 1649 C CA . VAL B 1 85 ? -2.979 -11.148 -17.047 1 98.38 85 VAL B CA 1
ATOM 1650 C C . VAL B 1 85 ? -4.25 -11.594 -17.766 1 98.38 85 VAL B C 1
ATOM 1652 O O . VAL B 1 85 ? -5.285 -11.812 -17.125 1 98.38 85 VAL B O 1
ATOM 1655 N N . ALA B 1 86 ? -4.098 -11.648 -19.125 1 97.88 86 ALA B N 1
ATOM 1656 C CA . ALA B 1 86 ? -5.082 -12.375 -19.922 1 97.88 86 ALA B CA 1
ATOM 1657 C C . ALA B 1 86 ? -4.699 -13.844 -20.062 1 97.88 86 ALA B C 1
ATOM 1659 O O . ALA B 1 86 ? -3.523 -14.172 -20.234 1 97.88 86 ALA B O 1
ATOM 1660 N N . PHE B 1 87 ? -5.758 -14.781 -19.922 1 98.12 87 PHE B N 1
ATOM 1661 C CA . PHE B 1 87 ? -5.445 -16.203 -19.969 1 98.12 87 PHE B CA 1
ATOM 1662 C C . PHE B 1 87 ? -6.664 -17.016 -20.391 1 98.12 87 PHE B C 1
ATOM 1664 O O . PHE B 1 87 ? -7.773 -16.484 -20.469 1 98.12 87 PHE B O 1
ATOM 1671 N N . GLN B 1 88 ? -6.32 -18.219 -20.797 1 96.56 88 GLN B N 1
ATOM 1672 C CA . GLN B 1 88 ? -7.41 -19.141 -21.109 1 96.56 88 GLN B CA 1
ATOM 1673 C C . GLN B 1 88 ? -7.977 -19.766 -19.844 1 96.56 88 GLN B C 1
ATOM 1675 O O . GLN B 1 88 ? -7.297 -20.562 -19.172 1 96.56 88 GLN B O 1
ATOM 1680 N N . ALA B 1 89 ? -9.289 -19.516 -19.625 1 93.06 89 ALA B N 1
ATOM 1681 C CA . ALA B 1 89 ? -9.875 -19.891 -18.344 1 93.06 89 ALA B CA 1
ATOM 1682 C C . ALA B 1 89 ? -10.656 -21.203 -18.453 1 93.06 89 ALA B C 1
ATOM 1684 O O . ALA B 1 89 ? -10.797 -21.938 -17.469 1 93.06 89 ALA B O 1
ATOM 1685 N N . HIS B 1 90 ? -11.094 -21.5 -19.609 1 92.5 90 HIS B N 1
ATOM 1686 C CA . HIS B 1 90 ? -12 -22.625 -19.734 1 92.5 90 HIS B CA 1
ATOM 1687 C C . HIS B 1 90 ? -11.422 -23.688 -20.688 1 92.5 90 HIS B C 1
ATOM 1689 O O . HIS B 1 90 ? -10.742 -23.344 -21.656 1 92.5 90 HIS B O 1
ATOM 1695 N N . SER B 1 91 ? -11.766 -24.891 -20.391 1 91.44 91 SER B N 1
ATOM 1696 C CA . SER B 1 91 ? -11.508 -26.016 -21.281 1 91.44 91 SER B CA 1
ATOM 1697 C C . SER B 1 91 ? -10.016 -26.172 -21.547 1 91.44 91 SER B C 1
ATOM 1699 O O . SER B 1 91 ? -9.609 -26.453 -22.672 1 91.44 91 SER B O 1
ATOM 1701 N N . VAL B 1 92 ? -9.25 -25.875 -20.5 1 95.19 92 VAL B N 1
ATOM 1702 C CA . VAL B 1 92 ? -7.809 -26.047 -20.656 1 95.19 92 VAL B CA 1
ATOM 1703 C C . VAL B 1 92 ? -7.398 -27.422 -20.125 1 95.19 92 VAL B C 1
ATOM 1705 O O . VAL B 1 92 ? -7.754 -27.797 -19 1 95.19 92 VAL B O 1
ATOM 1708 N N . VAL B 1 93 ? -6.664 -28.141 -20.938 1 93.5 93 VAL B N 1
ATOM 1709 C CA . VAL B 1 93 ? -6.215 -29.469 -20.578 1 93.5 93 VAL B CA 1
ATOM 1710 C C . VAL B 1 93 ? -4.742 -29.438 -20.172 1 93.5 93 VAL B C 1
ATOM 1712 O O . VAL B 1 93 ? -3.924 -28.812 -20.859 1 93.5 93 VAL B O 1
ATOM 1715 N N . PRO B 1 94 ? -4.457 -30.109 -19.062 1 90.69 94 PRO B N 1
ATOM 1716 C CA . PRO B 1 94 ? -3.041 -30.141 -18.688 1 90.69 94 PRO B CA 1
ATOM 1717 C C . PRO B 1 94 ? -2.141 -30.641 -19.812 1 90.69 94 PRO B C 1
ATOM 1719 O O . PRO B 1 94 ? -2.496 -31.578 -20.531 1 90.69 94 PRO B O 1
ATOM 1722 N N . GLY B 1 95 ? -1.008 -30.016 -19.906 1 91 95 GLY B N 1
ATOM 1723 C CA . GLY B 1 95 ? -0.041 -30.406 -20.922 1 91 95 GLY B CA 1
ATOM 1724 C C . GLY B 1 95 ? -0.332 -29.797 -22.281 1 91 95 GLY B C 1
ATOM 1725 O O . GLY B 1 95 ? 0.474 -29.922 -23.203 1 91 95 GLY B O 1
ATOM 1726 N N . SER B 1 96 ? -1.502 -29.172 -22.5 1 95.31 96 SER B N 1
ATOM 1727 C CA . SER B 1 96 ? -1.851 -28.562 -23.766 1 95.31 96 SER B CA 1
ATOM 1728 C C . SER B 1 96 ? -1.049 -27.281 -24 1 95.31 96 SER B C 1
ATOM 1730 O O . SER B 1 96 ? -0.389 -26.781 -23.094 1 95.31 96 SER B O 1
ATOM 1732 N N . PHE B 1 97 ? -1.092 -26.859 -25.219 1 95.44 97 PHE B N 1
ATOM 1733 C CA . PHE B 1 97 ? -0.448 -25.594 -25.562 1 95.44 97 PHE B CA 1
ATOM 1734 C C . PHE B 1 97 ? -1.049 -24.453 -24.766 1 95.44 97 PHE B C 1
ATOM 1736 O O . PHE B 1 97 ? -0.326 -23.562 -24.297 1 95.44 97 PHE B O 1
ATOM 1743 N N . MET B 1 98 ? -2.346 -24.547 -24.578 1 96.69 98 MET B N 1
ATOM 1744 C CA . MET B 1 98 ? -3.025 -23.5 -23.812 1 96.69 98 MET B CA 1
ATOM 1745 C C . MET B 1 98 ? -2.574 -23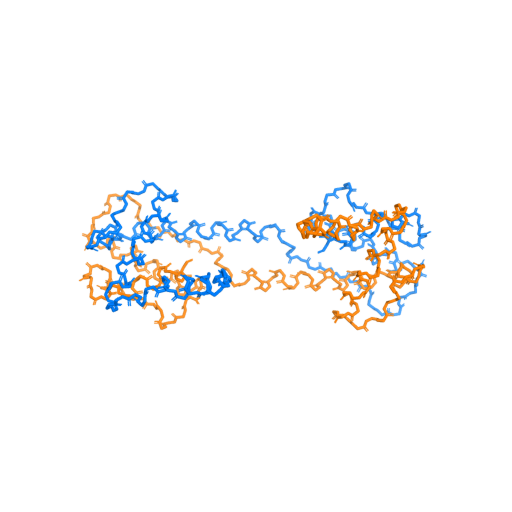.516 -22.359 1 96.69 98 MET B C 1
ATOM 1747 O O . MET B 1 98 ? -2.395 -22.469 -21.75 1 96.69 98 MET B O 1
ATOM 1751 N N . ALA B 1 99 ? -2.416 -24.656 -21.875 1 97.44 99 ALA B N 1
ATOM 1752 C CA . ALA B 1 99 ? -1.933 -24.797 -20.5 1 97.44 99 ALA B CA 1
ATOM 1753 C C . ALA B 1 99 ? -0.529 -24.219 -20.344 1 97.44 99 ALA B C 1
ATOM 1755 O O . ALA B 1 99 ? -0.261 -23.453 -19.422 1 97.44 99 ALA B O 1
ATOM 1756 N N . ARG B 1 100 ? 0.291 -24.578 -21.297 1 96.81 100 ARG B N 1
ATOM 1757 C CA . ARG B 1 100 ? 1.662 -24.078 -21.281 1 96.81 100 ARG B CA 1
ATOM 1758 C C . ARG B 1 100 ? 1.693 -22.547 -21.422 1 96.81 100 ARG B C 1
ATOM 1760 O O . ARG B 1 100 ? 2.502 -21.875 -20.766 1 96.81 100 ARG B O 1
ATOM 1767 N N . ASP B 1 101 ? 0.844 -22.094 -22.234 1 97.81 101 ASP B N 1
ATOM 1768 C CA . ASP B 1 101 ? 0.743 -20.641 -22.422 1 97.81 101 ASP B CA 1
ATOM 1769 C C . ASP B 1 101 ? 0.284 -19.953 -21.141 1 97.81 101 ASP B C 1
ATOM 1771 O O . ASP B 1 101 ? 0.822 -18.906 -20.766 1 97.81 101 ASP B O 1
ATOM 1775 N N . ASN B 1 102 ? -0.707 -20.469 -20.438 1 98.56 102 ASN B N 1
ATOM 1776 C CA . ASN B 1 102 ? -1.146 -19.938 -19.156 1 98.56 102 ASN B CA 1
ATOM 1777 C C . ASN B 1 102 ? -0.003 -19.906 -18.141 1 98.56 102 ASN B C 1
ATOM 1779 O O . ASN B 1 102 ? 0.206 -18.891 -17.469 1 98.56 102 ASN B O 1
ATOM 1783 N N . VAL B 1 103 ? 0.71 -20.984 -18.031 1 98.38 103 VAL B N 1
ATOM 1784 C CA . VAL B 1 103 ? 1.81 -21.078 -17.078 1 98.38 103 VAL B CA 1
ATOM 1785 C C . VAL B 1 103 ? 2.875 -20.031 -17.422 1 98.38 103 VAL B C 1
ATOM 1787 O O . VAL B 1 103 ? 3.359 -19.328 -16.531 1 98.38 103 VAL B O 1
ATOM 1790 N N . ALA B 1 104 ? 3.17 -19.906 -18.688 1 98.19 104 ALA B N 1
ATOM 1791 C CA . ALA B 1 104 ? 4.148 -18.922 -19.141 1 98.19 104 ALA B CA 1
ATOM 1792 C C . ALA B 1 104 ? 3.684 -17.5 -18.828 1 98.19 104 ALA B C 1
ATOM 1794 O O . ALA B 1 104 ? 4.484 -16.656 -18.422 1 98.19 104 ALA B O 1
ATOM 1795 N N . THR B 1 105 ? 2.469 -17.281 -19 1 98.5 105 THR B N 1
ATOM 1796 C CA . THR B 1 105 ? 1.871 -15.984 -18.688 1 98.5 105 THR B CA 1
ATOM 1797 C C . THR B 1 105 ? 2.059 -15.641 -17.219 1 98.5 105 THR B C 1
ATOM 1799 O O . THR B 1 105 ? 2.471 -14.523 -16.891 1 98.5 105 THR B O 1
ATOM 1802 N N . PHE B 1 106 ? 1.81 -16.625 -16.375 1 98.81 106 PHE B N 1
ATOM 1803 C CA . PHE B 1 106 ? 1.972 -16.422 -14.93 1 98.81 106 PHE B CA 1
ATOM 1804 C C . PHE B 1 106 ? 3.43 -16.125 -14.594 1 98.81 106 PHE B C 1
ATOM 1806 O O . PHE B 1 106 ? 3.723 -15.203 -13.828 1 98.81 106 PHE B O 1
ATOM 1813 N N . ILE B 1 107 ? 4.266 -16.859 -15.141 1 98.81 107 ILE B N 1
ATOM 1814 C CA . ILE B 1 107 ? 5.691 -16.688 -14.883 1 98.81 107 ILE B CA 1
ATOM 1815 C C . ILE B 1 107 ? 6.133 -15.289 -15.328 1 98.81 107 ILE B C 1
ATOM 1817 O O . ILE B 1 107 ? 6.875 -14.609 -14.617 1 98.81 107 ILE B O 1
ATOM 1821 N N . GLY B 1 108 ? 5.68 -14.891 -16.484 1 98.31 108 GLY B N 1
ATOM 1822 C CA . GLY B 1 108 ? 5.965 -13.539 -16.938 1 98.31 108 GLY B CA 1
ATOM 1823 C C . GLY B 1 108 ? 5.457 -12.461 -16 1 98.31 108 GLY B C 1
ATOM 1824 O O . GLY B 1 108 ? 6.156 -11.484 -15.734 1 98.31 108 GLY B O 1
ATOM 1825 N N . TRP B 1 109 ? 4.297 -12.672 -15.477 1 98.56 109 TRP B N 1
ATOM 1826 C CA . TRP B 1 109 ? 3.709 -11.727 -14.531 1 98.56 109 TRP B CA 1
ATOM 1827 C C . TRP B 1 109 ? 4.547 -11.641 -13.266 1 98.56 109 TRP B C 1
ATOM 1829 O O . TRP B 1 109 ? 4.816 -10.547 -12.766 1 98.56 109 TRP B O 1
ATOM 1839 N N . CYS B 1 110 ? 4.949 -12.836 -12.758 1 98.19 110 CYS B N 1
ATOM 1840 C CA . CYS B 1 110 ? 5.801 -12.875 -11.578 1 98.19 110 CYS B CA 1
ATOM 1841 C C . CYS B 1 110 ? 7.062 -12.047 -11.789 1 98.19 110 CYS B C 1
ATOM 1843 O O . CYS B 1 110 ? 7.469 -11.289 -10.906 1 98.19 110 CYS B O 1
ATOM 1845 N N . ARG B 1 111 ? 7.59 -12.172 -12.992 1 96.81 111 ARG B N 1
ATOM 1846 C CA . ARG B 1 111 ? 8.867 -11.539 -13.305 1 96.81 111 ARG B CA 1
ATOM 1847 C C . ARG B 1 111 ? 8.695 -10.039 -13.516 1 96.81 111 ARG B C 1
ATOM 1849 O O . ARG B 1 111 ? 9.398 -9.234 -12.898 1 96.81 111 ARG B O 1
ATOM 1856 N N . VAL B 1 112 ? 7.727 -9.641 -14.227 1 96.56 112 VAL B N 1
ATOM 1857 C CA . VAL B 1 112 ? 7.664 -8.273 -14.742 1 96.56 112 VAL B CA 1
ATOM 1858 C C . VAL B 1 112 ? 6.809 -7.414 -13.812 1 96.56 112 VAL B C 1
ATOM 1860 O O . VAL B 1 112 ? 7.16 -6.273 -13.516 1 96.56 112 VAL B O 1
ATOM 1863 N N . GLU B 1 113 ? 5.742 -7.957 -13.375 1 96 113 GLU B N 1
ATOM 1864 C CA . GLU B 1 113 ? 4.789 -7.164 -12.602 1 96 113 GLU B CA 1
ATOM 1865 C C . GLU B 1 113 ? 5.117 -7.211 -11.109 1 96 113 GLU B C 1
ATOM 1867 O O . GLU B 1 113 ? 5.203 -6.172 -10.453 1 96 113 GLU B O 1
ATOM 1872 N N . LEU B 1 114 ? 5.336 -8.398 -10.609 1 94.81 114 LEU B N 1
ATOM 1873 C CA . LEU B 1 114 ? 5.547 -8.547 -9.18 1 94.81 114 LEU B CA 1
ATOM 1874 C C . LEU B 1 114 ? 7.016 -8.352 -8.82 1 94.81 114 LEU B C 1
ATOM 1876 O O . LEU B 1 114 ? 7.34 -8.008 -7.68 1 94.81 114 LEU B O 1
ATOM 1880 N N . GLY B 1 115 ? 7.871 -8.594 -9.781 1 95.69 115 GLY B N 1
ATOM 1881 C CA . GLY B 1 115 ? 9.297 -8.438 -9.555 1 95.69 115 GLY B CA 1
ATOM 1882 C C . GLY B 1 115 ? 9.883 -9.523 -8.664 1 95.69 115 GLY B C 1
ATOM 1883 O O . GLY B 1 115 ? 10.719 -9.25 -7.809 1 95.69 115 GLY B O 1
ATOM 1884 N N . VAL B 1 116 ? 9.445 -10.766 -8.852 1 96.56 116 VAL B N 1
ATOM 1885 C CA . VAL B 1 116 ? 10 -11.891 -8.102 1 96.56 116 VAL B CA 1
ATOM 1886 C C . VAL B 1 116 ? 11.469 -12.078 -8.477 1 96.56 116 VAL B C 1
ATOM 1888 O O . VAL B 1 116 ? 11.812 -12.102 -9.664 1 96.56 116 VAL B O 1
ATOM 1891 N N . PRO B 1 117 ? 12.328 -12.203 -7.504 1 96.31 117 PRO B N 1
ATOM 1892 C CA . PRO B 1 117 ? 13.742 -12.43 -7.824 1 96.31 117 PRO B CA 1
ATOM 1893 C C . PRO B 1 117 ? 13.969 -13.664 -8.695 1 96.31 117 PRO B C 1
ATOM 1895 O O . PRO B 1 117 ? 13.312 -14.688 -8.492 1 96.31 117 PRO B O 1
ATOM 1898 N N . GLU B 1 118 ? 14.906 -13.586 -9.578 1 97.62 118 GLU B N 1
ATOM 1899 C CA . GLU B 1 118 ? 15.164 -14.656 -10.539 1 97.62 118 GLU B CA 1
ATOM 1900 C C . GLU B 1 118 ? 15.523 -15.961 -9.836 1 97.62 118 GLU B C 1
ATOM 1902 O O . GLU B 1 118 ? 15.18 -17.047 -10.312 1 97.62 118 GLU B O 1
ATOM 1907 N N . VAL B 1 119 ? 16.109 -15.906 -8.648 1 97.19 119 VAL B N 1
ATOM 1908 C CA . VAL B 1 119 ? 16.547 -17.078 -7.91 1 97.19 119 VAL B CA 1
ATOM 1909 C C . VAL B 1 119 ? 15.344 -17.844 -7.371 1 97.19 119 VAL B C 1
ATOM 1911 O O . VAL B 1 119 ? 15.438 -19.031 -7.055 1 97.19 119 VAL B O 1
ATOM 1914 N N . LEU B 1 120 ? 14.18 -17.203 -7.41 1 97.31 120 LEU B N 1
ATOM 1915 C CA . LEU B 1 120 ? 12.969 -17.844 -6.891 1 97.31 120 LEU B CA 1
ATOM 1916 C C . LEU B 1 120 ? 12.039 -18.25 -8.023 1 97.31 120 LEU B C 1
ATOM 1918 O O . LEU B 1 120 ? 10.992 -18.859 -7.785 1 97.31 120 LEU B O 1
ATOM 1922 N N . MET B 1 121 ? 12.414 -17.969 -9.234 1 98.38 121 MET B N 1
ATOM 1923 C CA . MET B 1 121 ? 11.547 -18.234 -10.375 1 98.38 121 MET B CA 1
ATOM 1924 C C . MET B 1 121 ? 11.586 -19.719 -10.742 1 98.38 121 MET B C 1
ATOM 1926 O O . MET B 1 121 ? 12.609 -20.375 -10.562 1 98.38 121 MET B O 1
ATOM 1930 N N . PHE B 1 122 ? 10.562 -20.219 -11.273 1 98.38 122 PHE B N 1
ATOM 1931 C CA . PHE B 1 122 ? 10.516 -21.562 -11.852 1 98.38 122 PHE B CA 1
ATOM 1932 C C . PHE B 1 122 ? 10.266 -21.5 -13.352 1 98.38 122 PHE B C 1
ATOM 1934 O O . PHE B 1 122 ? 9.898 -20.453 -13.883 1 98.38 122 PHE B O 1
ATOM 1941 N N . GLU B 1 123 ? 10.586 -22.578 -14.062 1 97.25 123 GLU B N 1
ATOM 1942 C CA . GLU B 1 123 ? 10.297 -22.703 -15.492 1 97.25 123 GLU B CA 1
ATOM 1943 C C . GLU B 1 123 ? 9.023 -23.5 -15.727 1 97.25 123 GLU B C 1
ATOM 1945 O O . GLU B 1 123 ? 8.57 -24.25 -14.844 1 97.25 123 GLU B O 1
ATOM 1950 N N . THR B 1 124 ? 8.492 -23.359 -16.891 1 97 124 THR B N 1
ATOM 1951 C CA . THR B 1 124 ? 7.25 -24.031 -17.234 1 97 124 THR B CA 1
ATOM 1952 C C . THR B 1 124 ? 7.363 -25.531 -16.984 1 97 124 THR B C 1
ATOM 1954 O O . THR B 1 124 ? 6.465 -26.141 -16.391 1 97 124 THR B O 1
ATOM 1957 N N . GLU B 1 125 ? 8.516 -26.172 -17.344 1 96.06 125 GLU B N 1
ATOM 1958 C CA . GLU B 1 125 ? 8.688 -27.609 -17.219 1 96.06 125 GLU B CA 1
ATOM 1959 C C . GLU B 1 125 ? 8.75 -28.031 -15.758 1 96.06 125 GLU B C 1
ATOM 1961 O O . GLU B 1 125 ? 8.422 -29.172 -15.422 1 96.06 125 GLU B O 1
ATOM 1966 N N . ASP B 1 126 ? 9.117 -27.109 -14.898 1 96.94 126 ASP B N 1
ATOM 1967 C CA . ASP B 1 126 ? 9.148 -27.406 -13.469 1 96.94 126 ASP B CA 1
ATOM 1968 C C . ASP B 1 126 ? 7.758 -27.75 -12.945 1 96.94 126 ASP B C 1
ATOM 1970 O O . ASP B 1 126 ? 7.617 -28.594 -12.055 1 96.94 126 ASP B O 1
ATOM 1974 N N . LEU B 1 127 ?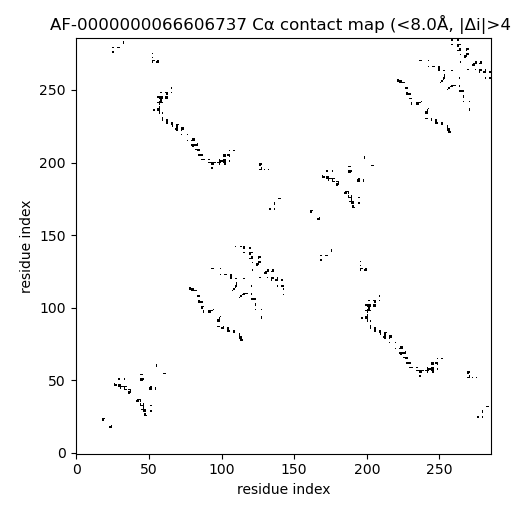 6.809 -27.156 -13.523 1 96.88 127 LEU B N 1
ATOM 1975 C CA . LEU B 1 127 ? 5.434 -27.391 -13.094 1 96.88 127 LEU B CA 1
ATOM 1976 C C . LEU B 1 127 ? 4.789 -28.5 -13.922 1 96.88 127 LEU B C 1
ATOM 1978 O O . LEU B 1 127 ? 4.301 -29.5 -13.367 1 96.88 127 LEU B O 1
ATOM 1982 N N . VAL B 1 128 ? 4.852 -28.438 -15.211 1 94.25 128 VAL B N 1
ATOM 1983 C CA . VAL B 1 128 ? 4.094 -29.297 -16.125 1 94.25 128 VAL B CA 1
ATOM 1984 C C . VAL B 1 128 ? 4.656 -30.703 -16.078 1 94.25 128 VAL B C 1
ATOM 1986 O O . VAL B 1 128 ? 3.9 -31.688 -16.094 1 94.25 128 VAL B O 1
ATOM 1989 N N . LEU B 1 129 ? 6.02 -30.766 -15.93 1 93.31 129 LEU B N 1
ATOM 1990 C CA . LEU B 1 129 ? 6.656 -32.094 -15.914 1 93.31 129 LEU B CA 1
ATOM 1991 C C . LEU B 1 129 ? 7.148 -32.438 -14.508 1 93.31 129 LEU B C 1
ATOM 1993 O O . LEU B 1 129 ? 7.793 -33.469 -14.312 1 93.31 129 LEU B O 1
ATOM 1997 N N . ARG B 1 130 ? 6.93 -31.516 -13.555 1 93.06 130 ARG B N 1
ATOM 1998 C CA . ARG B 1 130 ? 7.273 -31.703 -12.148 1 93.06 130 ARG B CA 1
ATOM 1999 C C . ARG B 1 130 ? 8.773 -31.922 -11.977 1 93.06 130 ARG B C 1
ATOM 2001 O O . ARG B 1 130 ? 9.195 -32.781 -11.211 1 93.06 130 ARG B O 1
ATOM 2008 N N . LYS B 1 131 ? 9.555 -31.219 -12.758 1 94.94 131 LYS B N 1
ATOM 2009 C CA . LYS B 1 131 ? 11.008 -31.344 -12.727 1 94.94 131 LYS B CA 1
ATOM 2010 C C . LYS B 1 131 ? 11.594 -30.703 -11.469 1 94.94 131 LYS B C 1
ATOM 2012 O O . LYS B 1 131 ? 12.664 -31.094 -11.008 1 94.94 131 LYS B O 1
ATOM 2017 N N . ASN B 1 132 ? 10.938 -29.656 -10.977 1 95.12 132 ASN B N 1
ATOM 2018 C CA . ASN B 1 132 ? 11.422 -28.938 -9.797 1 95.12 132 ASN B CA 1
ATOM 2019 C C . ASN B 1 132 ? 10.273 -28.375 -8.969 1 95.12 132 ASN B C 1
ATOM 2021 O O . ASN B 1 132 ? 10 -27.172 -9.023 1 95.12 132 ASN B O 1
ATOM 2025 N N . GLU B 1 133 ? 9.75 -29.219 -8.156 1 94.19 133 GLU B N 1
ATOM 2026 C CA . GLU B 1 133 ? 8.602 -28.844 -7.34 1 94.19 133 GLU B CA 1
ATOM 2027 C C . GLU B 1 133 ? 8.969 -27.75 -6.332 1 94.19 133 GLU B C 1
ATOM 2029 O O . GLU B 1 133 ? 8.172 -26.859 -6.051 1 94.19 133 GLU B O 1
ATOM 2034 N N . LYS B 1 134 ? 10.141 -27.844 -5.828 1 94.38 134 LYS B N 1
ATOM 2035 C CA . LYS B 1 134 ? 10.602 -26.875 -4.832 1 94.38 134 LYS B CA 1
ATOM 2036 C C . LYS B 1 134 ? 10.578 -25.453 -5.391 1 94.38 134 LYS B C 1
ATOM 2038 O O . LYS B 1 134 ? 10.086 -24.531 -4.73 1 94.38 134 LYS B O 1
ATOM 2043 N N . SER B 1 135 ? 11.055 -25.25 -6.59 1 96.75 135 SER B N 1
ATOM 2044 C CA . SER B 1 135 ? 11.078 -23.922 -7.203 1 96.75 135 SER B CA 1
ATOM 2045 C C . SER B 1 135 ? 9.664 -23.375 -7.391 1 96.75 135 SER B C 1
ATOM 2047 O O . SER B 1 135 ? 9.406 -22.203 -7.156 1 96.75 135 SER B O 1
ATOM 2049 N N . VAL B 1 136 ? 8.781 -24.281 -7.781 1 97.5 136 VAL B N 1
ATOM 2050 C CA . VAL B 1 136 ? 7.395 -23.875 -7.984 1 97.5 136 VAL B CA 1
ATOM 2051 C C . VAL B 1 136 ? 6.793 -23.422 -6.66 1 97.5 136 VAL B C 1
ATOM 2053 O O . VAL B 1 136 ? 6.211 -2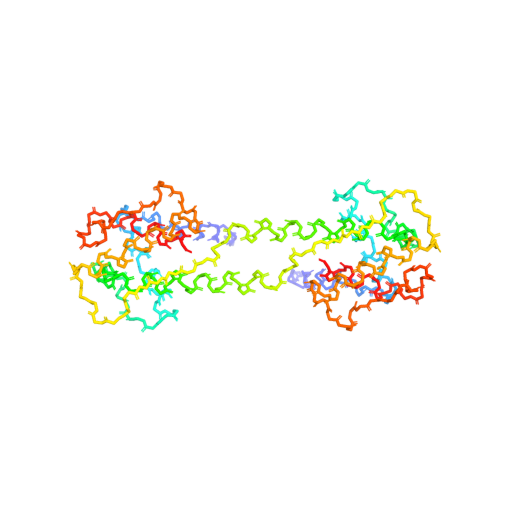2.328 -6.578 1 97.5 136 VAL B O 1
ATOM 2056 N N . VAL B 1 137 ? 6.977 -24.203 -5.652 1 96.44 137 VAL B N 1
ATOM 2057 C CA . VAL B 1 137 ? 6.402 -23.953 -4.336 1 96.44 137 VAL B CA 1
ATOM 2058 C C . VAL B 1 137 ? 7 -22.672 -3.754 1 96.44 137 VAL B C 1
ATOM 2060 O O . VAL B 1 137 ? 6.27 -21.812 -3.25 1 96.44 137 VAL B O 1
ATOM 2063 N N . LEU B 1 138 ? 8.25 -22.484 -3.842 1 96.5 138 LEU B N 1
ATOM 2064 C CA . LEU B 1 138 ? 8.914 -21.297 -3.309 1 96.5 138 LEU B CA 1
ATOM 2065 C C . LEU B 1 138 ? 8.445 -20.031 -4.035 1 96.5 138 LEU B C 1
ATOM 2067 O O . LEU B 1 138 ? 8.195 -19 -3.404 1 96.5 138 LEU B O 1
ATOM 2071 N N . CYS B 1 139 ? 8.32 -20.156 -5.344 1 98.12 139 CYS B N 1
ATOM 2072 C CA . CYS B 1 139 ? 7.852 -19.016 -6.109 1 98.12 139 CYS B CA 1
ATOM 2073 C C . CYS B 1 139 ? 6.438 -18.625 -5.695 1 98.12 139 CYS B C 1
ATOM 2075 O O . CYS B 1 139 ? 6.145 -17.438 -5.508 1 98.12 139 CYS B O 1
ATOM 2077 N N . LEU B 1 140 ? 5.617 -19.609 -5.512 1 97.69 140 LEU B N 1
ATOM 2078 C CA . LEU B 1 140 ? 4.23 -19.328 -5.141 1 97.69 140 LEU B CA 1
ATOM 2079 C C . LEU B 1 140 ? 4.152 -18.734 -3.742 1 97.69 140 LEU B C 1
ATOM 2081 O O . LEU B 1 140 ? 3.299 -17.875 -3.477 1 97.69 140 LEU B O 1
ATOM 2085 N N . LEU B 1 141 ? 5.062 -19.156 -2.848 1 95.75 141 LEU B N 1
ATOM 2086 C CA . LEU B 1 141 ? 5.102 -18.594 -1.507 1 95.75 141 LEU B CA 1
ATOM 2087 C C . LEU B 1 141 ? 5.516 -17.125 -1.558 1 95.75 141 LEU B C 1
ATOM 2089 O O . LEU B 1 141 ? 5.051 -16.312 -0.752 1 95.75 141 LEU B O 1
ATOM 2093 N N . GLU B 1 142 ? 6.352 -16.781 -2.504 1 95.81 142 GLU B N 1
ATOM 2094 C CA . GLU B 1 142 ? 6.762 -15.398 -2.699 1 95.81 142 GLU B CA 1
ATOM 2095 C C . GLU B 1 142 ? 5.594 -14.547 -3.191 1 95.81 142 GLU B C 1
ATOM 2097 O O . GLU B 1 142 ? 5.441 -13.391 -2.775 1 95.81 142 GLU B O 1
ATOM 2102 N N . VAL B 1 143 ? 4.812 -15.195 -3.988 1 94.94 143 VAL B N 1
ATOM 2103 C CA . VAL B 1 143 ? 3.674 -14.484 -4.562 1 94.94 143 VAL B CA 1
ATOM 2104 C C . VAL B 1 143 ? 2.617 -14.242 -3.486 1 94.94 143 VAL B C 1
ATOM 2106 O O . VAL B 1 143 ? 2.055 -13.148 -3.393 1 94.94 143 VAL B O 1
#

Organism: Homo sapiens (NCBI:txid9606)

Foldseek 3Di:
DPDCVVVPVCVVVPVVPVQPPPVSVVLQVQLVVQVVLCVVPVQPQDSGDCRNVVSCVVVPSVVVVVVVVVVVVVVVVQQAFDDDFDADDPPDDQPDPRNLVRLVRVLVCLCPGNNPDPVLGDHSCCPSVVPPVPSVVSSVVVD/DPDVVVPVVVVVVPVVPVQPPVVSVVLQVQLVVQVVLCVVPVQPQDSGDCRNVVSCVVVPSVVVVVVVVVVVVVVVVQQAFDDDFDADDPPDDQPDPRNLVRLVRVLVCLCPGNNPDPVLGDHSCCPSVVPPVPSVVSSVVVD